Protein AF-A0A5C6CSD4-F1 (afdb_monomer)

Sequence (232 aa):
MSKIKLSRFPGGVCLVFIGLLLLSFMGNAQAGTLIGVAQDPPPPMGPFFGDDENGDMIMVGTPTNPIPVTPDPTSTAPWMKEFVINRDGQGWSESGPGSMVSVMEFITLGPPTSSHPLPIVDWHEDIDPTVGDGGKFKWVGGVIETPSGPHPGKTSTDGFSIWFDFPPLPPGTPIKITKDLMWTGSTITPGPNGENNYLIKINEQPSVPEPSSLLLCGLALLGAAAYRRHQS

Mean predicted aligned error: 14.13 Å

pLDDT: mean 71.07, std 19.22, range [26.33, 97.56]

Foldseek 3Di:
DDDDDDDDDPPPVVVVVVVVVVVVVVPPPDPDDDPDPAPVVHQPADAFAQPPVLQQEGEAADPVGAAEDEADQVDPAFRKYKYWRFCPRRPVQPDFFFDKGKYKHKYFYAAADPVGQFFFFKKKKFKDCPPWNSVFKFWPWKWKQWPVGIFIWDADPSRRMIMTGHPGDHGGTIMMIMTMMTGRDGDDNADPVRPRITMIMMGMHRHGPDVVVVVVVVVVVVVVVVVVVVVD

InterPro domains:
  IPR013424 PEP-CTERM protein-sorting domain [PF07589] (207-229)
  IPR013424 PEP-CTERM protein-sorting domain [TIGR02595] (208-231)

Solvent-accessible surface area (backbone atoms only — not comparable to full-atom values): 13317 Å² total; per-residue (Å²): 142,82,86,84,77,81,78,86,73,77,73,73,62,60,58,56,52,52,54,56,56,56,62,66,71,67,80,70,81,73,87,71,82,86,77,83,77,75,60,83,73,62,70,77,80,48,74,41,54,44,65,64,92,70,14,51,30,30,54,44,56,35,96,91,54,44,43,75,46,64,75,53,75,83,52,90,69,57,50,60,41,39,39,41,48,48,40,88,72,24,74,47,88,82,47,41,62,71,36,71,38,39,38,39,34,20,36,23,35,31,72,63,48,98,90,42,84,70,45,43,32,37,43,35,40,32,48,37,51,85,42,80,46,16,66,33,48,24,44,78,47,34,37,39,39,42,95,92,44,76,30,68,41,48,61,43,95,86,12,41,31,39,34,34,69,52,77,70,41,60,63,63,43,62,34,39,37,40,33,34,41,29,36,65,42,79,62,67,81,82,57,100,80,63,86,49,65,41,39,32,36,36,37,33,48,51,37,50,79,58,71,64,61,57,50,51,53,50,50,52,52,51,50,53,52,52,53,53,62,74,75,106

Structure (mmCIF, N/CA/C/O backbone):
data_AF-A0A5C6CSD4-F1
#
_entry.id   AF-A0A5C6CSD4-F1
#
loop_
_atom_site.group_PDB
_atom_site.id
_atom_site.type_symbol
_atom_site.label_atom_id
_atom_site.label_alt_id
_atom_site.label_comp_id
_atom_site.label_asym_id
_atom_site.label_entity_id
_atom_site.label_seq_id
_atom_site.pdbx_PDB_ins_code
_atom_site.Cartn_x
_atom_site.Cartn_y
_atom_site.Cartn_z
_atom_site.occupancy
_atom_site.B_iso_or_equiv
_atom_site.auth_seq_id
_atom_site.auth_comp_id
_atom_site.auth_asym_id
_atom_site.auth_atom_id
_atom_site.pdbx_PDB_model_num
ATOM 1 N N . MET A 1 1 ? 5.446 -17.569 77.568 1.00 42.59 1 MET A N 1
ATOM 2 C CA . MET A 1 1 ? 5.522 -16.449 76.602 1.00 42.59 1 MET A CA 1
ATOM 3 C C . MET A 1 1 ? 6.366 -16.885 75.410 1.00 42.59 1 MET A C 1
ATOM 5 O O . MET A 1 1 ? 7.584 -16.849 75.495 1.00 42.59 1 MET A O 1
ATOM 9 N N . SER A 1 2 ? 5.732 -17.367 74.338 1.00 46.53 2 SER A N 1
ATOM 10 C CA . SER A 1 2 ? 6.408 -17.788 73.103 1.00 46.53 2 SER A CA 1
ATOM 11 C C . SER A 1 2 ? 6.028 -16.816 71.988 1.00 46.53 2 SER A C 1
ATOM 13 O O . SER A 1 2 ? 4.844 -16.626 71.716 1.00 46.53 2 SER A O 1
ATOM 15 N N . LYS A 1 3 ? 7.022 -16.139 71.403 1.00 55.28 3 LYS A N 1
ATOM 16 C CA . LYS A 1 3 ? 6.834 -15.215 70.278 1.00 55.28 3 LYS A CA 1
ATOM 17 C C . LYS A 1 3 ? 6.826 -16.027 68.984 1.00 55.28 3 LYS A C 1
ATOM 19 O O . LYS A 1 3 ? 7.874 -16.494 68.544 1.00 55.28 3 LYS A O 1
ATOM 24 N N . ILE A 1 4 ? 5.652 -16.170 68.375 1.00 51.88 4 ILE A N 1
ATOM 25 C CA . ILE A 1 4 ? 5.496 -16.744 67.036 1.00 51.88 4 ILE A CA 1
ATOM 26 C C . ILE A 1 4 ? 6.005 -15.707 66.025 1.00 51.88 4 ILE A C 1
ATOM 28 O O . ILE A 1 4 ? 5.439 -14.624 65.889 1.00 51.88 4 ILE A O 1
ATOM 32 N N . LYS A 1 5 ? 7.112 -16.021 65.344 1.00 52.69 5 LYS A N 1
ATOM 33 C CA . LYS A 1 5 ? 7.607 -15.258 64.194 1.00 52.69 5 LYS A CA 1
ATOM 34 C C . LYS A 1 5 ? 6.756 -15.622 62.976 1.00 52.69 5 LYS A C 1
ATOM 36 O O . LYS A 1 5 ? 6.866 -16.738 62.477 1.00 52.69 5 LYS A O 1
ATOM 41 N N . LEU A 1 6 ? 5.935 -14.687 62.495 1.00 44.19 6 LEU A N 1
ATOM 42 C CA . LEU A 1 6 ? 5.322 -14.781 61.168 1.00 44.19 6 LEU A CA 1
ATOM 43 C C . LEU A 1 6 ? 6.429 -14.683 60.109 1.00 44.19 6 LEU A C 1
ATOM 45 O O . LEU A 1 6 ? 7.103 -13.656 59.998 1.00 44.19 6 LEU A O 1
ATOM 49 N N . SER A 1 7 ? 6.630 -15.756 59.348 1.00 47.28 7 SER A N 1
ATOM 50 C CA . SER A 1 7 ? 7.477 -15.750 58.161 1.00 47.28 7 SER A CA 1
ATOM 51 C C . SER A 1 7 ? 6.784 -14.962 57.046 1.00 47.28 7 SER A C 1
ATOM 53 O O . SER A 1 7 ? 5.620 -15.188 56.720 1.00 47.28 7 SER A O 1
ATOM 55 N N . ARG A 1 8 ? 7.505 -14.005 56.455 1.00 50.84 8 ARG A N 1
ATOM 56 C CA . ARG A 1 8 ? 7.084 -13.318 55.231 1.00 50.84 8 ARG A CA 1
ATOM 57 C C . ARG A 1 8 ? 7.199 -14.310 54.072 1.00 50.84 8 ARG A C 1
ATOM 59 O O . ARG A 1 8 ? 8.310 -14.645 53.671 1.00 50.84 8 ARG A O 1
ATOM 66 N N . PHE A 1 9 ? 6.072 -14.793 53.559 1.00 50.12 9 PHE A N 1
ATOM 67 C CA . PHE A 1 9 ? 6.041 -15.544 52.303 1.00 50.12 9 PHE A CA 1
ATOM 68 C C . PHE A 1 9 ? 6.265 -14.585 51.116 1.00 50.12 9 PHE A C 1
ATOM 70 O O . PHE A 1 9 ? 5.618 -13.537 51.061 1.00 50.12 9 PHE A O 1
ATOM 77 N N . PRO A 1 10 ? 7.146 -14.908 50.150 1.00 49.53 10 PRO A N 1
ATOM 78 C CA . PRO A 1 10 ? 7.365 -14.095 48.960 1.00 49.53 10 PRO A CA 1
ATOM 79 C C . PRO A 1 10 ? 6.260 -14.386 47.931 1.00 49.53 10 PRO A C 1
ATOM 81 O O . PRO A 1 10 ? 6.455 -15.128 46.973 1.00 49.53 10 PRO A O 1
ATOM 84 N N . GLY A 1 11 ? 5.074 -13.806 48.128 1.00 47.72 11 GLY A N 1
ATOM 85 C CA . GLY A 1 11 ? 3.920 -13.975 47.228 1.00 47.72 11 GLY A CA 1
ATOM 86 C C . GLY A 1 11 ? 4.102 -13.390 45.817 1.00 47.72 11 GLY A C 1
ATOM 87 O O . GLY A 1 11 ? 3.295 -13.666 44.936 1.00 47.72 11 GLY A O 1
ATOM 88 N N . GLY A 1 12 ? 5.167 -12.618 45.571 1.00 47.72 12 GLY A N 1
ATOM 89 C CA . GLY A 1 12 ? 5.413 -11.963 44.279 1.00 47.72 12 GLY A CA 1
ATOM 90 C C . GLY A 1 12 ? 5.896 -12.892 43.159 1.00 47.72 12 GLY A C 1
ATOM 91 O O . GLY A 1 12 ? 5.678 -12.595 41.989 1.00 47.72 12 GLY A O 1
ATOM 92 N N . VAL A 1 13 ? 6.510 -14.035 43.484 1.00 50.09 13 VAL A N 1
ATOM 93 C CA . VAL A 1 13 ? 7.108 -14.922 42.463 1.00 50.09 13 VAL A CA 1
ATOM 94 C C . VAL A 1 13 ? 6.052 -15.802 41.777 1.00 50.09 13 VAL A C 1
ATOM 96 O O . VAL A 1 13 ? 6.209 -16.171 40.616 1.00 50.09 13 VAL A O 1
ATOM 99 N N . CYS A 1 14 ? 4.930 -16.086 42.446 1.00 49.06 14 CYS A N 1
ATOM 100 C CA . CYS A 1 14 ? 3.880 -16.955 41.901 1.00 49.06 14 CYS A CA 1
ATOM 101 C C . CYS A 1 14 ? 3.102 -16.316 40.735 1.00 49.06 14 CYS A C 1
ATOM 103 O O . CYS A 1 14 ? 2.720 -17.016 39.802 1.00 49.06 14 CYS A O 1
ATOM 105 N N . LEU A 1 15 ? 2.911 -14.991 40.735 1.00 51.66 15 LEU A N 1
ATOM 106 C CA . LEU A 1 15 ? 2.164 -14.300 39.674 1.00 51.66 15 LEU A CA 1
ATOM 107 C C . LEU A 1 15 ? 2.939 -14.217 38.350 1.00 51.66 15 LEU A C 1
ATOM 109 O O . LEU A 1 15 ? 2.337 -14.337 37.287 1.00 51.66 15 LEU A O 1
ATOM 113 N N . VAL A 1 16 ? 4.269 -14.092 38.404 1.00 53.31 16 VAL A N 1
ATOM 114 C CA . VAL A 1 16 ? 5.123 -14.081 37.202 1.00 53.31 16 VAL A CA 1
ATOM 115 C C . VAL A 1 16 ? 5.123 -15.453 36.519 1.00 53.31 16 VAL A C 1
ATOM 117 O O . VAL A 1 16 ? 5.034 -15.531 35.296 1.00 53.31 1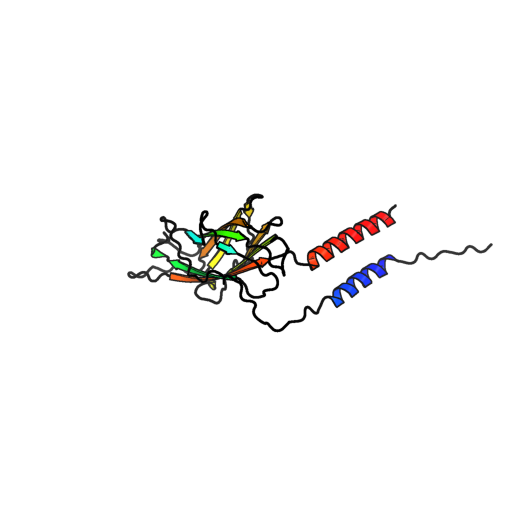6 VAL A O 1
ATOM 120 N N . PHE A 1 17 ? 5.137 -16.540 37.299 1.00 51.81 17 PHE A N 1
ATOM 121 C CA . PHE A 1 17 ? 5.065 -17.900 36.757 1.00 51.81 17 PHE A CA 1
ATOM 122 C C . PHE A 1 17 ? 3.691 -18.246 36.171 1.00 51.81 17 PHE A C 1
ATOM 124 O O . PHE A 1 17 ? 3.640 -18.907 35.140 1.00 51.81 17 PHE A O 1
ATOM 131 N N . ILE A 1 18 ? 2.586 -17.770 36.759 1.00 55.69 18 ILE A N 1
ATOM 132 C CA . ILE A 1 18 ? 1.243 -17.956 36.176 1.00 55.69 18 ILE A CA 1
ATOM 133 C C . ILE A 1 18 ? 1.102 -17.164 34.866 1.00 55.69 18 ILE A C 1
ATOM 135 O O . ILE A 1 18 ? 0.535 -17.681 33.907 1.00 55.69 18 ILE A O 1
ATOM 139 N N . GLY A 1 19 ? 1.677 -15.958 34.783 1.00 51.84 19 GLY A N 1
ATOM 140 C CA . GLY A 1 19 ? 1.732 -15.185 33.537 1.00 51.84 19 GLY A CA 1
ATOM 141 C C . GLY A 1 19 ? 2.510 -15.901 32.425 1.00 51.84 19 GLY A C 1
ATOM 142 O O . GLY A 1 19 ? 2.016 -16.011 31.306 1.00 51.84 19 GLY A O 1
ATOM 143 N N . LEU A 1 20 ? 3.682 -16.462 32.744 1.00 51.78 20 LEU A N 1
ATOM 144 C CA . LEU A 1 20 ? 4.501 -17.243 31.804 1.00 51.78 20 LEU A CA 1
ATOM 145 C C . LEU A 1 20 ? 3.857 -18.579 31.394 1.00 51.78 20 LEU A C 1
ATOM 147 O O . LEU A 1 20 ? 4.022 -18.999 30.252 1.00 51.78 20 LEU A O 1
ATOM 151 N N . LEU A 1 21 ? 3.101 -19.228 32.287 1.00 45.91 21 LEU A N 1
ATOM 152 C CA . LEU A 1 21 ? 2.388 -20.476 31.989 1.00 45.91 21 LEU A CA 1
ATOM 153 C C . LEU A 1 21 ? 1.120 -20.245 31.145 1.00 45.91 21 LEU A C 1
ATOM 155 O O . LEU A 1 21 ? 0.729 -21.115 30.378 1.00 45.91 21 LEU A O 1
ATOM 159 N N . LEU A 1 22 ? 0.472 -19.080 31.250 1.00 47.88 22 LEU A N 1
ATOM 160 C CA . LEU A 1 22 ? -0.645 -18.713 30.368 1.00 47.88 22 LEU A CA 1
ATOM 161 C C . LEU A 1 22 ? -0.161 -18.311 28.964 1.00 47.88 22 LEU A C 1
ATOM 163 O O . LEU A 1 22 ? -0.848 -18.587 27.983 1.00 47.88 22 LEU A O 1
ATOM 167 N N . LEU A 1 23 ? 1.051 -17.754 28.852 1.00 47.62 23 LEU A N 1
ATOM 168 C CA . LEU A 1 23 ? 1.724 -17.481 27.575 1.00 47.62 23 LEU A CA 1
ATOM 169 C C . LEU A 1 23 ? 2.027 -18.757 26.767 1.00 47.62 23 LEU A C 1
ATOM 171 O O . LEU A 1 23 ? 2.017 -18.707 25.540 1.00 47.62 23 LEU A O 1
ATOM 175 N N . SER A 1 24 ? 2.242 -19.909 27.414 1.00 44.34 24 SER A N 1
ATOM 176 C CA . SER A 1 24 ? 2.530 -21.172 26.716 1.00 44.34 24 SER A CA 1
ATOM 177 C C . SER A 1 24 ? 1.291 -21.940 26.233 1.00 44.34 24 SER A C 1
ATOM 179 O O . SER A 1 24 ? 1.444 -22.869 25.443 1.00 44.34 24 SER A O 1
ATOM 181 N N . PHE A 1 25 ? 0.073 -21.552 26.634 1.00 41.69 25 PHE A N 1
ATOM 182 C CA . PHE A 1 25 ? -1.175 -22.199 26.191 1.00 41.69 25 PHE A CA 1
ATOM 183 C C . PHE A 1 25 ? -1.907 -21.482 25.042 1.00 41.69 25 PHE A C 1
ATOM 185 O O . PHE A 1 25 ? -2.899 -22.013 24.550 1.00 41.69 25 PHE A O 1
ATOM 192 N N . MET A 1 26 ? -1.423 -20.330 24.559 1.00 42.22 26 MET A N 1
ATOM 193 C CA . MET A 1 26 ? -2.000 -19.665 23.372 1.00 42.22 26 MET A CA 1
ATOM 194 C C . MET A 1 26 ? -1.332 -20.070 22.046 1.00 42.22 26 MET A C 1
ATOM 196 O O . MET A 1 26 ? -1.772 -19.659 20.976 1.00 42.22 26 MET A O 1
ATOM 200 N N . GLY A 1 27 ? -0.301 -20.917 22.086 1.00 38.38 27 GLY A N 1
ATOM 201 C CA . GLY A 1 27 ? 0.348 -21.457 20.894 1.00 38.38 27 GLY A CA 1
ATOM 202 C C . GLY A 1 27 ? -0.381 -22.679 20.345 1.00 38.38 27 GLY A C 1
ATOM 203 O O . GLY A 1 27 ? 0.137 -23.775 20.483 1.00 38.38 27 GLY A O 1
ATOM 204 N N . ASN A 1 28 ? -1.580 -22.496 19.787 1.00 38.62 28 ASN A N 1
ATOM 205 C CA . ASN A 1 28 ? -2.185 -23.368 18.769 1.00 38.62 28 ASN A CA 1
ATOM 206 C C . ASN A 1 28 ? -3.395 -22.640 18.159 1.00 38.62 28 ASN A C 1
ATOM 208 O O . ASN A 1 28 ? -4.545 -23.030 18.361 1.00 38.62 28 ASN A O 1
ATOM 212 N N . ALA A 1 29 ? -3.140 -21.569 17.403 1.00 37.50 29 ALA A N 1
ATOM 213 C CA . ALA A 1 29 ? -4.075 -21.177 16.357 1.00 37.50 29 ALA A CA 1
ATOM 214 C C . ALA A 1 29 ? -4.033 -22.294 15.308 1.00 37.50 29 ALA A C 1
ATOM 216 O O . ALA A 1 29 ? -3.044 -22.493 14.604 1.00 37.50 29 ALA A O 1
ATOM 217 N N . GLN A 1 30 ? -5.071 -23.118 15.330 1.00 31.83 30 GLN A N 1
ATOM 218 C CA . GLN A 1 30 ? -5.243 -24.258 14.454 1.00 31.83 30 GLN A CA 1
ATOM 219 C C . GLN A 1 30 ? -5.226 -23.758 13.003 1.00 31.83 30 GLN A C 1
ATOM 221 O O . GLN A 1 30 ? -6.059 -22.936 12.628 1.00 31.83 30 GLN A O 1
ATOM 226 N N . ALA A 1 31 ? -4.284 -24.252 12.195 1.00 34.41 31 ALA A N 1
ATOM 227 C CA . ALA A 1 31 ? -4.314 -24.104 10.745 1.00 34.41 31 ALA A CA 1
ATOM 228 C C . ALA A 1 31 ? -5.550 -24.850 10.215 1.00 34.41 31 ALA A C 1
ATOM 230 O O . ALA A 1 31 ? -5.509 -26.046 9.922 1.00 34.41 31 ALA A O 1
ATOM 231 N N . GLY A 1 32 ? -6.687 -24.156 10.201 1.00 28.50 32 GLY A N 1
ATOM 232 C CA . GLY A 1 32 ? -7.922 -24.614 9.592 1.00 28.50 32 GLY A CA 1
ATOM 233 C C . GLY A 1 32 ? -7.764 -24.618 8.079 1.00 28.50 32 GLY A C 1
ATOM 234 O O . GLY A 1 32 ? -7.357 -23.630 7.476 1.00 28.50 32 GLY A O 1
ATOM 235 N N . THR A 1 33 ? -8.052 -25.758 7.467 1.00 28.77 33 THR A N 1
ATOM 236 C CA . THR A 1 33 ? -8.071 -25.938 6.018 1.00 28.77 33 THR A CA 1
ATOM 237 C C . THR A 1 33 ? -9.085 -24.981 5.379 1.00 28.77 33 THR A C 1
ATOM 239 O O . THR A 1 33 ? -10.261 -24.990 5.737 1.00 28.77 33 THR A O 1
ATOM 242 N N . LEU A 1 34 ? -8.600 -24.167 4.436 1.00 26.33 34 LEU A N 1
ATOM 243 C CA . LEU A 1 34 ? -9.339 -23.189 3.635 1.00 26.33 34 LEU A CA 1
ATOM 244 C C . LEU A 1 34 ? -10.558 -23.803 2.924 1.00 26.33 34 LEU A C 1
ATOM 246 O O . LEU A 1 34 ? -10.412 -24.622 2.018 1.00 26.33 34 LEU A O 1
ATOM 250 N N . ILE A 1 35 ? -11.751 -23.316 3.266 1.00 27.27 35 ILE A N 1
ATOM 251 C CA . ILE A 1 35 ? -12.846 -23.151 2.306 1.00 27.27 35 ILE A CA 1
ATOM 252 C C . ILE A 1 35 ? -12.892 -21.650 2.033 1.00 27.27 35 ILE A C 1
ATOM 254 O O . ILE A 1 35 ? -13.252 -20.878 2.917 1.00 27.27 35 ILE A O 1
ATOM 258 N N . GLY A 1 36 ? -12.435 -21.240 0.848 1.00 26.64 36 GLY A N 1
ATOM 259 C CA . GLY A 1 36 ? -12.370 -19.835 0.459 1.00 26.64 36 GLY A CA 1
ATOM 260 C C . GLY A 1 36 ? -13.759 -19.210 0.464 1.00 26.64 36 GLY A C 1
ATOM 261 O O . GLY A 1 36 ? -14.594 -19.542 -0.377 1.00 26.64 36 GLY A O 1
ATOM 262 N N . VAL A 1 37 ? -14.005 -18.306 1.409 1.00 31.30 37 VAL A N 1
ATOM 263 C CA . VAL A 1 37 ? -15.104 -17.354 1.287 1.00 31.30 37 VAL A CA 1
ATOM 264 C C . VAL A 1 37 ? -14.594 -16.291 0.325 1.00 31.30 37 VAL A C 1
ATOM 266 O O . VAL A 1 37 ? -13.660 -15.559 0.635 1.00 31.30 37 VAL A O 1
ATOM 269 N N . ALA A 1 38 ? -15.132 -16.282 -0.891 1.00 37.16 38 ALA A N 1
ATOM 270 C CA . ALA A 1 38 ? -14.856 -15.219 -1.841 1.00 37.16 38 ALA A CA 1
ATOM 271 C C . ALA A 1 38 ? -15.256 -13.880 -1.201 1.00 37.16 38 ALA A C 1
ATOM 273 O O . ALA A 1 38 ? -16.383 -13.752 -0.720 1.00 37.16 38 ALA A O 1
ATOM 274 N N . GLN A 1 39 ? -14.344 -12.902 -1.182 1.00 45.25 39 GLN A N 1
ATOM 275 C CA . GLN A 1 39 ? -14.729 -11.512 -0.949 1.00 45.25 39 GLN A CA 1
ATOM 276 C C . GLN A 1 39 ? -15.764 -11.152 -2.022 1.00 45.25 39 GLN A C 1
ATOM 278 O O . GLN A 1 39 ? -15.517 -11.375 -3.207 1.00 45.25 39 GLN A O 1
ATOM 283 N N . ASP A 1 40 ? -16.942 -10.695 -1.601 1.00 43.34 40 ASP A N 1
ATOM 284 C CA . ASP A 1 40 ? -18.002 -10.210 -2.484 1.00 43.34 40 ASP A CA 1
ATOM 285 C C . ASP A 1 40 ? -18.244 -8.718 -2.182 1.00 43.34 40 ASP A C 1
ATOM 287 O O . ASP A 1 40 ? -18.631 -8.384 -1.054 1.00 43.34 40 ASP A O 1
ATOM 291 N N . PRO A 1 41 ? -17.989 -7.817 -3.149 1.00 48.97 41 PRO A N 1
ATOM 292 C CA . PRO A 1 41 ? -17.441 -8.112 -4.473 1.00 48.97 41 PRO A CA 1
ATOM 293 C C . PRO A 1 41 ? -15.982 -8.581 -4.397 1.00 48.97 41 PRO A C 1
ATOM 295 O O . PRO A 1 41 ? -15.262 -8.196 -3.467 1.00 48.97 41 PRO A O 1
ATOM 298 N N . PRO A 1 42 ? -15.525 -9.390 -5.374 1.00 53.16 42 PRO A N 1
ATOM 299 C CA . PRO A 1 42 ? -14.110 -9.660 -5.501 1.00 53.16 42 PRO A CA 1
ATOM 300 C C . PRO A 1 42 ? -13.405 -8.314 -5.629 1.00 53.16 42 PRO A C 1
ATOM 302 O O . PRO A 1 42 ? -13.933 -7.408 -6.290 1.00 53.16 42 PRO A O 1
ATOM 305 N N . PRO A 1 43 ? -12.240 -8.164 -4.993 1.00 53.16 43 PRO A N 1
ATOM 306 C CA . PRO A 1 43 ? -11.474 -6.949 -5.133 1.00 53.16 43 PRO A CA 1
ATOM 307 C C . PRO A 1 43 ? -11.330 -6.561 -6.608 1.00 53.16 43 PRO A C 1
ATOM 309 O O . PRO A 1 43 ? -11.189 -7.463 -7.443 1.00 53.16 43 PRO A O 1
ATOM 312 N N . PRO A 1 44 ? -11.371 -5.264 -6.963 1.00 53.03 44 PRO A N 1
ATOM 313 C CA . PRO A 1 44 ? -11.199 -4.859 -8.346 1.00 53.03 44 PRO A CA 1
ATOM 314 C C . PRO A 1 44 ? -9.816 -5.305 -8.827 1.00 53.03 44 PRO A C 1
ATOM 316 O O . PRO A 1 44 ? -8.795 -4.693 -8.529 1.00 53.03 44 PRO A O 1
ATOM 319 N N . MET A 1 45 ? -9.799 -6.417 -9.560 1.00 47.88 45 MET A N 1
ATOM 320 C CA . MET A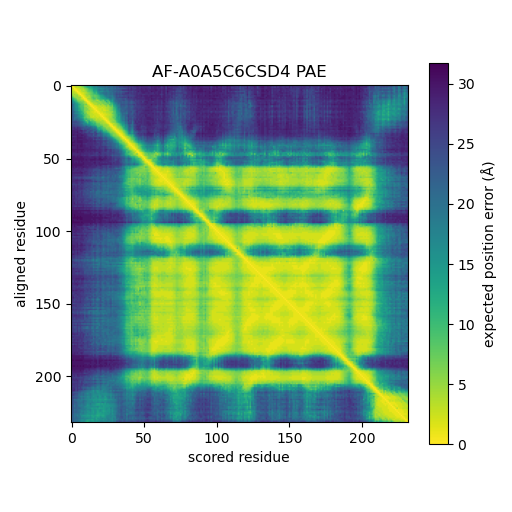 1 45 ? -8.641 -6.915 -10.284 1.00 47.88 45 MET A CA 1
ATOM 321 C C . MET A 1 45 ? -8.603 -6.163 -11.605 1.00 47.88 45 MET A C 1
ATOM 323 O O . MET A 1 45 ? -9.170 -6.596 -12.607 1.00 47.88 45 MET A O 1
ATOM 327 N N . GLY A 1 46 ? -7.999 -4.986 -11.579 1.00 45.50 46 GLY A N 1
ATOM 328 C CA . GLY A 1 46 ? -7.705 -4.224 -12.778 1.00 45.50 46 GLY A CA 1
ATOM 329 C C . GLY A 1 46 ? -6.241 -3.811 -12.766 1.00 45.50 46 GLY A C 1
ATOM 330 O O . GLY A 1 46 ? -5.720 -3.517 -11.690 1.00 45.50 46 GLY A O 1
ATOM 331 N N . PRO A 1 47 ? -5.575 -3.760 -13.929 1.00 50.91 47 PRO A N 1
ATOM 332 C CA . PRO A 1 47 ? -4.403 -2.915 -14.055 1.00 50.91 47 PRO A CA 1
ATOM 333 C C . PRO A 1 47 ? -4.854 -1.466 -13.839 1.00 50.91 47 PRO A C 1
ATOM 335 O O . PRO A 1 47 ? -5.671 -0.946 -14.604 1.00 50.91 47 PRO A O 1
ATOM 338 N N . PHE A 1 48 ? -4.361 -0.820 -12.784 1.00 59.69 48 PHE A N 1
ATOM 339 C CA . PHE A 1 48 ? -4.534 0.622 -12.629 1.00 59.69 48 PHE A CA 1
ATOM 340 C C . PHE A 1 48 ? -3.416 1.319 -13.401 1.00 59.69 48 PHE A C 1
ATOM 342 O O . PHE A 1 48 ? -2.229 1.084 -13.155 1.00 59.69 48 PHE A O 1
ATOM 349 N N . PHE A 1 49 ? -3.819 2.139 -14.365 1.00 55.25 49 PHE A N 1
ATOM 350 C CA . PHE A 1 49 ? -2.931 2.987 -15.149 1.00 55.25 49 PHE A CA 1
ATOM 351 C C . PHE A 1 49 ? -2.941 4.385 -14.532 1.00 55.25 49 PHE A C 1
ATOM 353 O O . PHE A 1 49 ? -3.992 4.855 -14.095 1.00 55.25 49 PHE A O 1
ATOM 360 N N . GLY A 1 50 ? -1.784 5.040 -14.475 1.00 52.81 50 GLY A N 1
ATOM 361 C CA . GLY A 1 50 ? -1.739 6.448 -14.085 1.00 52.81 50 GLY A CA 1
ATOM 362 C C . GLY A 1 50 ? -2.059 7.344 -15.266 1.00 52.81 50 GLY A C 1
ATOM 363 O O . GLY A 1 50 ? -1.477 7.162 -16.334 1.00 52.81 50 GLY A O 1
ATOM 364 N N . ASP A 1 51 ? -3.013 8.242 -15.060 1.00 57.31 51 ASP A N 1
ATOM 365 C CA . ASP A 1 51 ? -3.484 9.224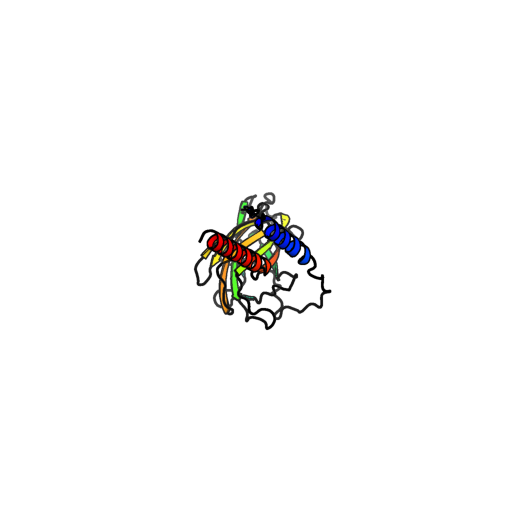 -16.033 1.00 57.31 51 ASP A CA 1
ATOM 366 C C . ASP A 1 51 ? -4.315 10.284 -15.296 1.00 57.31 51 ASP A C 1
ATOM 368 O O . ASP A 1 51 ? -5.545 10.315 -15.363 1.00 57.31 51 ASP A O 1
ATOM 372 N N . ASP A 1 52 ? -3.647 11.124 -14.511 1.00 46.94 52 ASP A N 1
ATOM 373 C CA . ASP A 1 52 ? -4.236 12.351 -13.980 1.00 46.94 52 ASP A CA 1
ATOM 374 C C . ASP A 1 52 ? -4.052 13.533 -14.946 1.00 46.94 52 ASP A C 1
ATOM 376 O O . ASP A 1 52 ? -3.748 14.630 -14.503 1.00 46.94 52 ASP A O 1
ATOM 380 N N . GLU A 1 53 ? -4.194 13.343 -16.265 1.00 51.44 53 GLU A N 1
ATOM 381 C CA . GLU A 1 53 ? -4.003 14.363 -17.324 1.00 51.44 53 GLU A CA 1
ATOM 382 C C . GLU A 1 53 ? -2.585 14.995 -17.407 1.00 51.44 53 GLU A C 1
ATOM 384 O O . GLU A 1 53 ? -2.171 15.427 -18.484 1.00 51.44 53 GLU A O 1
ATOM 389 N N . ASN A 1 54 ? -1.818 15.009 -16.312 1.00 51.56 54 ASN A N 1
ATOM 390 C CA . ASN A 1 54 ? -0.412 15.403 -16.188 1.00 51.56 54 ASN A CA 1
ATOM 391 C C . ASN A 1 54 ? 0.528 14.190 -16.220 1.00 51.56 54 ASN A C 1
ATOM 393 O O . ASN A 1 54 ? 1.707 14.329 -16.553 1.00 51.56 54 ASN A O 1
ATOM 397 N N . GLY A 1 55 ? -0.009 13.005 -15.923 1.00 55.56 55 GLY A N 1
ATOM 398 C CA . GLY A 1 55 ? 0.654 11.721 -16.074 1.00 55.56 55 GLY A CA 1
ATOM 399 C C . GLY A 1 55 ? 1.444 11.280 -14.843 1.00 55.56 55 GLY A C 1
ATOM 400 O O . GLY A 1 55 ? 1.930 10.164 -14.828 1.00 55.56 55 GLY A O 1
ATOM 401 N N . ASP A 1 56 ? 1.584 12.064 -13.784 1.00 64.56 56 ASP A N 1
ATOM 402 C CA . ASP A 1 56 ? 2.467 11.732 -12.660 1.00 64.56 56 ASP A CA 1
ATOM 403 C C . ASP A 1 56 ? 1.792 10.938 -11.526 1.00 64.56 56 ASP A C 1
ATOM 405 O O . ASP A 1 56 ? 2.465 10.544 -10.561 1.00 64.56 56 ASP A O 1
ATOM 409 N N . MET A 1 57 ? 0.493 10.635 -11.654 1.00 74.69 57 MET A N 1
ATOM 410 C CA . MET A 1 57 ? -0.276 9.950 -10.614 1.00 74.69 57 MET A CA 1
ATOM 411 C C . MET A 1 57 ? -1.082 8.736 -11.096 1.00 74.69 57 MET A C 1
ATOM 413 O O . MET A 1 57 ? -1.804 8.774 -12.093 1.00 74.69 57 MET A O 1
ATOM 417 N N . ILE A 1 58 ? -1.018 7.649 -10.321 1.00 80.44 58 ILE A N 1
ATOM 418 C CA . ILE A 1 58 ? -1.911 6.491 -10.431 1.00 80.44 58 ILE A CA 1
ATOM 419 C C . ILE A 1 58 ? -3.148 6.730 -9.577 1.00 80.44 58 ILE A C 1
ATOM 421 O O . ILE A 1 58 ? -3.047 6.850 -8.358 1.00 80.44 58 ILE A O 1
ATOM 425 N N . MET A 1 59 ? -4.315 6.748 -10.218 1.00 79.94 59 MET A N 1
ATOM 426 C CA . MET A 1 59 ? -5.602 6.947 -9.555 1.00 79.94 59 MET A CA 1
ATOM 427 C C . MET A 1 59 ? -6.336 5.614 -9.393 1.00 79.94 59 MET A C 1
ATOM 429 O O . MET A 1 59 ? -6.613 4.909 -10.364 1.00 79.94 59 MET A O 1
ATOM 433 N N . VAL A 1 60 ? -6.685 5.279 -8.153 1.00 82.12 60 VAL A N 1
ATOM 434 C CA . VAL A 1 60 ? -7.400 4.055 -7.774 1.00 82.12 60 VAL A CA 1
ATOM 435 C C . VAL A 1 60 ? -8.744 4.463 -7.164 1.00 82.12 60 VAL 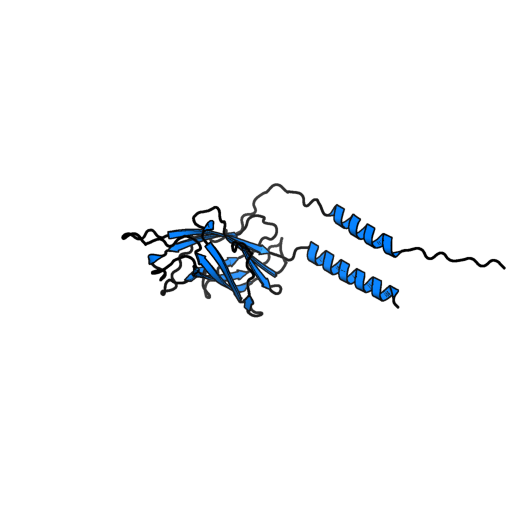A C 1
ATOM 437 O O . VAL A 1 60 ? -8.836 4.861 -6.003 1.00 82.12 60 VAL A O 1
ATOM 440 N N . GLY A 1 61 ? -9.802 4.423 -7.979 1.00 82.44 61 GLY A N 1
ATOM 441 C CA . GLY A 1 61 ? -11.100 5.019 -7.635 1.00 82.44 61 GLY A CA 1
ATOM 442 C C . GLY A 1 61 ? -11.107 6.548 -7.779 1.00 82.44 61 GLY A C 1
ATOM 443 O O . GLY A 1 61 ? -10.148 7.149 -8.257 1.00 82.44 61 GLY A O 1
ATOM 444 N N . THR A 1 62 ? -12.207 7.197 -7.390 1.00 84.12 62 THR A N 1
ATOM 445 C CA . THR A 1 62 ? -12.334 8.668 -7.416 1.00 84.12 62 THR A CA 1
ATOM 446 C C . THR A 1 62 ? -13.075 9.186 -6.178 1.00 84.12 62 THR A C 1
ATOM 448 O O . THR A 1 62 ? -13.777 8.411 -5.526 1.00 84.12 62 THR A O 1
ATOM 451 N N . PRO A 1 63 ? -13.014 10.497 -5.857 1.00 83.81 63 PRO A N 1
ATOM 452 C CA . PRO A 1 63 ? -13.801 11.059 -4.756 1.00 83.81 63 PRO A CA 1
ATOM 453 C C . PRO A 1 63 ? -15.313 10.818 -4.887 1.00 83.81 63 PRO A C 1
ATOM 455 O O . PRO A 1 63 ? -16.017 10.733 -3.885 1.00 83.81 63 PRO A O 1
ATOM 458 N N . THR A 1 64 ? -15.824 10.743 -6.121 1.00 85.94 64 THR A N 1
ATOM 459 C CA . THR A 1 64 ? -17.252 10.547 -6.418 1.00 85.94 64 THR A CA 1
ATOM 460 C C . THR A 1 64 ? -17.637 9.080 -6.596 1.00 85.94 64 THR A C 1
ATOM 462 O O . THR A 1 64 ? -18.816 8.752 -6.487 1.00 85.94 64 THR A O 1
ATOM 465 N N . ASN A 1 65 ? -16.664 8.206 -6.854 1.00 82.81 65 ASN A N 1
ATOM 466 C CA . ASN A 1 65 ? -16.835 6.764 -6.977 1.00 82.81 65 ASN A CA 1
ATOM 467 C C . ASN A 1 65 ? -15.664 6.035 -6.285 1.00 82.81 65 ASN A C 1
ATOM 469 O O . ASN A 1 65 ? -14.773 5.507 -6.963 1.00 82.81 65 ASN A O 1
ATOM 473 N N . PRO A 1 66 ? -15.618 6.060 -4.942 1.00 83.62 66 PRO A N 1
ATOM 474 C CA . PRO A 1 66 ? -14.582 5.375 -4.182 1.00 83.62 66 PRO A CA 1
ATOM 475 C C . PRO A 1 66 ? -14.757 3.857 -4.274 1.00 83.62 66 PRO A C 1
ATOM 477 O O . PRO A 1 66 ? -15.871 3.348 -4.407 1.00 83.62 66 PRO A O 1
ATOM 480 N N . ILE A 1 67 ? -13.656 3.121 -4.162 1.00 82.06 67 ILE A N 1
ATOM 481 C CA . ILE A 1 67 ? -13.672 1.659 -4.184 1.00 82.06 67 ILE A CA 1
ATOM 482 C C . ILE A 1 67 ? -14.206 1.144 -2.841 1.00 82.06 67 ILE A C 1
ATOM 484 O O . ILE A 1 67 ? -13.655 1.493 -1.794 1.00 82.06 67 ILE A O 1
ATOM 488 N N . PRO A 1 68 ? -15.264 0.317 -2.830 1.00 80.94 68 PRO A N 1
ATOM 489 C CA . PRO A 1 68 ? -15.727 -0.311 -1.605 1.00 80.94 68 PRO A CA 1
ATOM 490 C C . PRO A 1 68 ? -14.747 -1.411 -1.179 1.00 80.94 68 PRO A C 1
ATOM 492 O O . PRO A 1 68 ? -14.491 -2.339 -1.943 1.00 80.94 68 PRO A O 1
ATOM 495 N N . VAL A 1 69 ? -14.226 -1.332 0.047 1.00 78.38 69 VAL A N 1
ATOM 496 C CA . VAL A 1 69 ? -13.342 -2.357 0.624 1.00 78.38 69 VAL A CA 1
ATOM 497 C C . VAL A 1 69 ? -13.951 -2.892 1.906 1.00 78.38 69 VAL A C 1
ATOM 499 O O . VAL A 1 69 ? -14.126 -2.151 2.870 1.00 78.38 69 VAL A O 1
ATOM 502 N N . THR A 1 70 ? -14.229 -4.192 1.934 1.00 76.00 70 THR A N 1
ATOM 503 C CA . THR A 1 70 ? -14.658 -4.911 3.138 1.00 76.00 70 THR A CA 1
ATOM 504 C C . THR A 1 70 ? -13.497 -5.778 3.630 1.00 76.00 70 THR A C 1
ATOM 506 O O . THR A 1 70 ? -13.255 -6.840 3.051 1.00 76.00 70 THR A O 1
ATOM 509 N N . PRO A 1 71 ? -12.754 -5.347 4.664 1.00 66.81 71 PRO A N 1
ATOM 510 C CA . PRO A 1 71 ? -11.705 -6.163 5.261 1.00 66.81 71 PRO A CA 1
ATOM 511 C C . PRO A 1 71 ? -12.257 -7.487 5.764 1.00 66.81 71 PRO A C 1
ATOM 513 O O . PRO A 1 71 ? -13.311 -7.529 6.405 1.00 66.81 71 PRO A O 1
ATOM 516 N N . ASP A 1 72 ? -11.495 -8.548 5.543 1.00 69.31 72 ASP A N 1
ATOM 517 C CA . ASP A 1 72 ? -11.681 -9.807 6.244 1.00 69.31 72 ASP A CA 1
ATOM 518 C C . ASP A 1 72 ? -10.404 -10.098 7.043 1.00 69.31 72 ASP A C 1
ATOM 520 O O . ASP A 1 72 ? -9.439 -10.604 6.474 1.00 69.31 72 ASP A O 1
ATOM 524 N N . PRO A 1 73 ? -10.361 -9.789 8.350 1.00 57.78 73 PRO A N 1
ATOM 525 C CA . PRO A 1 73 ? -9.188 -10.053 9.181 1.00 57.78 73 PRO A CA 1
ATOM 526 C C . PRO A 1 73 ? -8.949 -11.551 9.425 1.00 57.78 73 PRO A C 1
ATOM 528 O O . PRO A 1 73 ? -7.922 -11.917 9.989 1.00 57.78 73 PRO A O 1
ATOM 531 N N . THR A 1 74 ? -9.890 -12.430 9.060 1.00 62.44 74 THR A N 1
ATOM 532 C CA . THR A 1 74 ? -9.677 -13.886 9.096 1.00 62.44 74 THR A CA 1
ATOM 533 C C . THR A 1 74 ? -9.144 -14.426 7.781 1.00 62.44 74 THR A C 1
ATOM 535 O O . THR A 1 74 ? -8.617 -15.541 7.743 1.00 62.44 74 THR A O 1
ATOM 538 N N . SER A 1 75 ? -9.243 -13.636 6.713 1.00 65.94 75 SER A N 1
ATOM 539 C CA . SER A 1 75 ? -8.624 -13.958 5.445 1.00 65.94 75 SER A CA 1
ATOM 540 C C . SER A 1 75 ? -7.117 -13.793 5.567 1.00 65.94 75 SER A C 1
ATOM 542 O O . SER A 1 75 ? -6.595 -12.713 5.821 1.00 65.94 75 SER A O 1
ATOM 544 N N . THR A 1 76 ? -6.396 -14.878 5.307 1.00 65.12 76 THR A N 1
ATOM 545 C CA . THR A 1 76 ? -4.955 -14.819 5.042 1.00 65.12 76 THR A CA 1
ATOM 546 C C . THR A 1 76 ? -4.662 -14.400 3.600 1.00 65.12 76 THR A C 1
ATOM 548 O O . THR A 1 76 ? -3.500 -14.352 3.203 1.00 65.12 76 THR A O 1
ATOM 551 N N . ALA A 1 77 ? -5.697 -14.195 2.778 1.00 67.94 77 ALA A N 1
ATOM 552 C CA . ALA A 1 77 ? -5.558 -13.749 1.403 1.00 67.94 77 ALA A CA 1
ATOM 553 C C . ALA A 1 77 ? -5.610 -12.212 1.368 1.00 67.94 77 ALA A C 1
ATOM 555 O O . ALA A 1 77 ? -6.665 -11.649 1.680 1.00 67.94 77 ALA A O 1
ATOM 556 N N . PRO A 1 78 ? -4.502 -11.538 1.009 1.00 73.00 78 PRO A N 1
ATOM 557 C CA . PRO A 1 78 ? -4.497 -10.093 0.845 1.00 73.00 78 PRO A CA 1
ATOM 558 C C . PRO A 1 78 ? -5.373 -9.674 -0.335 1.00 73.00 78 PRO A C 1
ATOM 560 O O . PRO A 1 78 ? -5.548 -10.425 -1.302 1.00 73.00 78 PRO A O 1
ATOM 563 N N . TRP A 1 79 ? -5.858 -8.435 -0.298 1.00 76.00 79 TRP A N 1
ATOM 564 C CA . TRP A 1 79 ? -6.360 -7.801 -1.507 1.00 76.00 79 TRP A CA 1
ATOM 565 C C . TRP A 1 79 ? -5.171 -7.522 -2.435 1.00 76.00 79 TRP A C 1
ATOM 567 O O . TRP A 1 79 ? -4.252 -6.799 -2.074 1.00 76.00 79 TRP A O 1
ATOM 577 N N . MET A 1 80 ? -5.158 -8.128 -3.622 1.00 80.50 80 MET A N 1
ATOM 578 C CA . MET A 1 80 ? -4.113 -7.884 -4.615 1.00 80.50 80 MET A CA 1
ATOM 579 C C . MET A 1 80 ? -4.516 -6.801 -5.621 1.00 80.50 80 MET A C 1
ATOM 581 O O . MET A 1 80 ? -5.536 -6.937 -6.304 1.00 80.50 80 MET A O 1
ATOM 585 N N . LYS A 1 81 ? -3.661 -5.788 -5.778 1.00 82.19 81 LYS A N 1
ATOM 586 C CA . LYS A 1 81 ? -3.673 -4.812 -6.877 1.00 82.19 81 LYS A CA 1
ATOM 587 C C . LYS A 1 81 ? -2.531 -5.087 -7.844 1.00 82.19 81 LYS A C 1
ATOM 589 O O . LYS A 1 81 ? -1.446 -5.509 -7.444 1.00 82.19 81 LYS A O 1
ATOM 594 N N . GLU A 1 82 ? -2.766 -4.792 -9.115 1.00 83.38 82 GLU A N 1
ATOM 595 C CA . GLU A 1 82 ? -1.730 -4.758 -10.142 1.00 83.38 82 GLU A CA 1
ATOM 596 C C . GLU A 1 82 ? -1.646 -3.340 -10.704 1.00 83.38 82 GLU A C 1
ATOM 598 O O . GLU A 1 82 ? -2.653 -2.775 -11.137 1.00 83.38 82 GLU A O 1
ATOM 603 N N . PHE A 1 83 ? -0.455 -2.748 -10.685 1.00 81.25 83 PHE A N 1
ATOM 604 C CA . PHE A 1 83 ? -0.208 -1.458 -11.322 1.00 81.25 83 PHE A CA 1
ATOM 605 C C . PHE A 1 83 ? 0.658 -1.651 -12.554 1.00 81.25 83 PHE A C 1
ATOM 607 O O . PHE A 1 83 ? 1.642 -2.395 -12.531 1.00 81.25 83 PHE A O 1
ATOM 614 N N . VAL A 1 84 ? 0.284 -0.944 -13.618 1.00 77.62 84 VAL A N 1
ATOM 615 C CA . VAL A 1 84 ? 1.070 -0.845 -14.843 1.00 77.62 84 VAL A CA 1
ATOM 616 C C . VAL A 1 84 ? 1.537 0.599 -14.964 1.00 77.62 84 VAL A C 1
ATOM 618 O O . VAL A 1 84 ? 0.774 1.492 -15.329 1.00 77.62 84 VAL A O 1
ATOM 621 N N . ILE A 1 85 ? 2.799 0.826 -14.613 1.00 75.19 85 ILE A N 1
ATOM 622 C CA . ILE A 1 85 ? 3.434 2.145 -14.634 1.00 75.19 85 ILE A CA 1
ATOM 623 C C . ILE A 1 85 ? 4.028 2.346 -16.025 1.00 75.19 85 ILE A C 1
ATOM 625 O O . ILE A 1 85 ? 4.989 1.662 -16.384 1.00 75.19 85 ILE A O 1
ATOM 629 N N . ASN A 1 86 ? 3.457 3.262 -16.810 1.00 70.56 86 ASN A N 1
ATOM 630 C CA . ASN A 1 86 ? 3.976 3.598 -18.134 1.00 70.56 86 ASN A CA 1
ATOM 631 C C . ASN A 1 86 ? 4.929 4.785 -18.035 1.00 70.56 86 ASN A C 1
ATOM 633 O O . ASN A 1 86 ? 4.513 5.916 -17.819 1.00 70.56 86 ASN A O 1
ATOM 637 N N . ARG A 1 87 ? 6.211 4.549 -18.276 1.00 64.25 87 ARG A N 1
ATOM 638 C CA . ARG A 1 87 ? 7.236 5.586 -18.181 1.00 64.25 87 ARG A CA 1
ATOM 639 C C . ARG A 1 87 ? 7.073 6.738 -19.182 1.00 64.25 87 ARG A C 1
ATOM 641 O O . ARG A 1 87 ? 7.366 7.882 -18.856 1.00 64.25 87 ARG A O 1
ATOM 648 N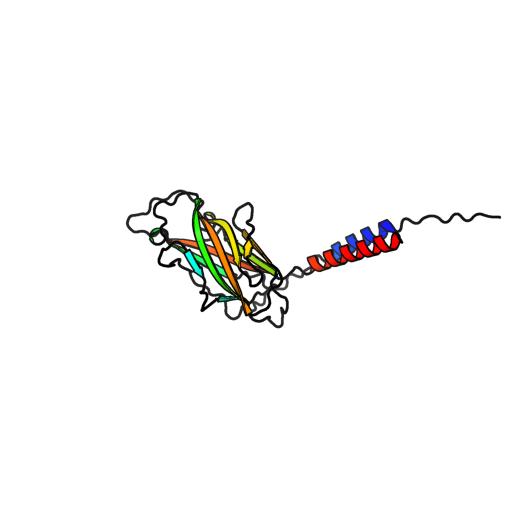 N . ASP A 1 88 ? 6.640 6.468 -20.408 1.00 56.22 88 ASP A N 1
ATOM 649 C CA . ASP A 1 88 ? 6.748 7.458 -21.490 1.00 56.22 88 ASP A CA 1
ATOM 650 C C . ASP A 1 88 ? 5.530 8.399 -21.554 1.00 56.22 88 ASP A C 1
ATOM 652 O O . ASP A 1 88 ? 5.614 9.481 -22.133 1.00 56.22 88 ASP A O 1
ATOM 656 N N . GLY A 1 89 ? 4.416 8.021 -20.915 1.00 51.38 89 GLY A N 1
ATOM 657 C CA . GLY A 1 89 ? 3.206 8.844 -20.784 1.00 51.38 89 GLY A CA 1
ATOM 658 C C . GLY A 1 89 ? 3.091 9.618 -19.467 1.00 51.38 89 GLY A C 1
ATOM 659 O O . GLY A 1 89 ? 2.200 10.448 -19.341 1.00 51.38 89 GLY A O 1
ATOM 660 N N . GLN A 1 90 ? 3.982 9.362 -18.502 1.00 53.47 90 GLN A N 1
ATOM 661 C CA . GLN A 1 90 ? 3.823 9.797 -17.108 1.00 53.47 90 GLN A CA 1
ATOM 662 C C . GLN A 1 90 ? 4.798 10.902 -16.657 1.00 53.47 90 GLN A C 1
ATOM 664 O O . GLN A 1 90 ? 5.050 11.090 -15.471 1.00 53.47 90 GLN A O 1
ATOM 669 N N . GLY A 1 91 ? 5.424 11.618 -17.599 1.00 48.69 91 GLY A N 1
ATOM 670 C CA . GLY A 1 91 ? 6.386 12.685 -17.278 1.00 48.69 91 GLY A CA 1
ATOM 671 C C . GLY A 1 91 ? 7.766 12.195 -16.805 1.00 48.69 91 GLY A C 1
ATOM 672 O O . GLY A 1 91 ? 8.603 12.997 -16.398 1.00 48.69 91 GLY A O 1
ATOM 673 N N . TRP A 1 92 ? 8.061 10.894 -16.908 1.00 54.97 92 TRP A N 1
ATOM 674 C CA . TRP A 1 92 ? 9.330 10.275 -16.486 1.00 54.97 92 TRP A CA 1
ATOM 675 C C . TRP A 1 92 ? 10.480 10.438 -17.507 1.00 54.97 92 TRP A C 1
ATOM 677 O O . TRP A 1 92 ? 11.329 9.552 -17.660 1.00 54.97 92 TRP A O 1
ATOM 687 N N . SER A 1 93 ? 10.550 11.565 -18.222 1.00 44.34 93 SER A N 1
ATOM 688 C CA . SER A 1 93 ? 11.467 11.733 -19.363 1.00 44.34 93 SER A CA 1
ATOM 689 C C . SER A 1 93 ? 12.962 11.725 -18.997 1.00 44.34 93 SER A C 1
ATOM 691 O O . SER A 1 93 ? 13.798 11.567 -19.884 1.00 44.34 93 SER A O 1
ATOM 693 N N . GLU A 1 94 ? 13.319 11.823 -17.710 1.00 53.44 94 GLU A N 1
ATOM 694 C CA . GLU A 1 94 ? 14.702 11.728 -17.213 1.00 53.44 94 GLU A CA 1
ATOM 695 C C . GLU A 1 94 ? 14.808 10.861 -15.941 1.00 53.44 94 GLU A C 1
ATOM 697 O O . GLU A 1 94 ? 15.325 11.286 -14.911 1.00 53.44 94 GLU A O 1
ATOM 702 N N . SER A 1 95 ? 14.279 9.635 -15.958 1.00 55.81 95 SER A N 1
ATOM 703 C CA . SER A 1 95 ? 14.219 8.818 -14.736 1.00 55.81 95 SER A CA 1
ATOM 704 C C . SER A 1 95 ? 15.410 7.861 -14.548 1.00 55.81 95 SER A C 1
ATOM 706 O O . SER A 1 95 ? 15.551 6.870 -15.276 1.00 55.81 95 SER A O 1
ATOM 708 N N . GLY A 1 96 ? 16.246 8.132 -13.544 1.00 62.25 96 GLY A N 1
ATOM 709 C CA . GLY A 1 96 ? 17.229 7.202 -12.978 1.00 62.25 96 GLY A CA 1
ATOM 710 C C . GLY A 1 96 ? 16.781 6.651 -11.617 1.00 62.25 96 GLY A C 1
ATOM 711 O O . GLY A 1 96 ? 15.620 6.807 -11.242 1.00 62.25 96 GLY A O 1
ATOM 712 N N . PRO A 1 97 ? 17.674 6.004 -10.853 1.00 73.94 97 PRO A N 1
ATOM 713 C CA . PRO A 1 97 ? 17.395 5.657 -9.462 1.00 73.94 97 PRO A CA 1
ATOM 714 C C . PRO A 1 97 ? 16.891 6.885 -8.687 1.00 73.94 97 PRO A C 1
ATOM 716 O O . PRO A 1 97 ? 17.527 7.938 -8.731 1.00 73.94 97 PRO A O 1
ATOM 719 N N . GLY A 1 98 ? 15.768 6.750 -7.981 1.00 78.75 98 GLY A N 1
ATOM 720 C CA . GLY A 1 98 ? 15.156 7.830 -7.203 1.00 78.75 98 GLY A CA 1
ATOM 721 C C . GLY A 1 98 ? 13.941 8.501 -7.847 1.00 78.75 98 GLY A C 1
ATOM 722 O O . GLY A 1 98 ? 13.329 9.351 -7.210 1.00 78.75 98 GLY A O 1
ATOM 723 N N . SER A 1 99 ? 13.564 8.139 -9.076 1.00 80.50 99 SER A N 1
ATOM 724 C CA . SER A 1 99 ? 12.329 8.647 -9.691 1.00 80.50 99 SER A CA 1
ATOM 725 C C . SER A 1 99 ? 11.086 8.138 -8.978 1.00 80.50 99 SER A C 1
ATOM 727 O O . SER A 1 99 ? 11.057 6.984 -8.557 1.00 80.50 99 SER A O 1
ATOM 729 N N . MET A 1 100 ? 10.077 8.998 -8.850 1.00 83.00 100 MET A N 1
ATOM 730 C CA . MET A 1 100 ? 8.885 8.741 -8.046 1.00 83.00 100 MET A CA 1
ATOM 731 C C . MET A 1 100 ? 7.610 8.810 -8.892 1.00 83.00 100 MET A C 1
ATOM 733 O O . MET A 1 100 ? 7.531 9.599 -9.831 1.00 83.00 100 MET A O 1
ATOM 737 N N . VAL A 1 101 ? 6.620 7.993 -8.540 1.00 82.00 101 VAL A N 1
ATOM 738 C CA . VAL A 1 101 ? 5.231 8.081 -9.014 1.00 82.00 101 VAL A CA 1
ATOM 739 C C . VAL A 1 101 ? 4.311 8.117 -7.801 1.00 82.00 101 VAL A C 1
ATOM 741 O O . VAL A 1 101 ? 4.498 7.344 -6.856 1.00 82.00 101 VAL A O 1
ATOM 744 N N . SER A 1 102 ? 3.334 9.021 -7.825 1.00 87.69 102 SER A N 1
ATOM 745 C CA . SER A 1 102 ? 2.325 9.105 -6.770 1.00 87.69 102 SER A CA 1
ATOM 746 C C . SER A 1 102 ? 1.209 8.099 -7.043 1.00 87.69 102 SER A C 1
ATOM 748 O O . SER A 1 102 ? 0.764 7.936 -8.175 1.00 87.69 102 SER A O 1
ATOM 750 N N . VAL A 1 103 ? 0.712 7.439 -6.007 1.00 88.38 103 VAL A N 1
ATOM 751 C CA . VAL A 1 103 ? -0.469 6.576 -6.039 1.00 88.38 103 VAL A CA 1
ATOM 752 C C . VAL A 1 103 ? -1.505 7.189 -5.115 1.00 88.38 103 VAL A C 1
ATOM 754 O O . VAL A 1 103 ? -1.255 7.346 -3.918 1.00 88.38 103 VAL A O 1
ATOM 757 N N . MET A 1 104 ? -2.667 7.526 -5.661 1.00 90.06 104 MET A N 1
ATOM 758 C CA . MET A 1 104 ? -3.786 8.077 -4.916 1.00 90.06 104 MET A CA 1
ATOM 759 C C . MET A 1 104 ? -4.993 7.155 -4.999 1.00 90.06 104 MET A C 1
ATOM 761 O O . MET A 1 104 ? -5.441 6.770 -6.077 1.00 90.06 104 MET A O 1
ATOM 765 N N . GLU A 1 105 ? -5.549 6.832 -3.840 1.00 90.38 105 GLU A N 1
ATOM 766 C CA . GLU A 1 105 ? -6.627 5.864 -3.708 1.00 90.38 105 GLU A CA 1
ATOM 767 C C . GLU A 1 105 ? -7.787 6.469 -2.938 1.00 90.38 105 GLU A C 1
ATOM 769 O O . GLU A 1 105 ? -7.599 7.074 -1.880 1.00 90.38 105 GLU A O 1
ATOM 774 N N . PHE A 1 106 ? -8.991 6.287 -3.467 1.00 88.06 106 PHE A N 1
ATOM 775 C CA . PHE A 1 106 ? -10.234 6.672 -2.819 1.00 88.06 106 PHE A CA 1
ATOM 776 C C . PHE A 1 106 ? -10.995 5.414 -2.457 1.00 88.06 106 PHE A C 1
ATOM 778 O O . PHE A 1 106 ? -11.451 4.679 -3.334 1.00 88.06 106 PHE A O 1
ATOM 785 N N . ILE A 1 107 ? -11.145 5.176 -1.159 1.00 88.50 107 ILE A N 1
ATOM 786 C CA . ILE A 1 107 ? -11.720 3.945 -0.629 1.00 88.50 107 ILE A CA 1
ATOM 787 C C . ILE A 1 107 ? -12.895 4.297 0.275 1.00 88.50 107 ILE A C 1
ATOM 789 O O . ILE A 1 107 ? -12.893 5.311 0.971 1.00 88.50 107 ILE A O 1
ATOM 793 N N . THR A 1 108 ? -13.928 3.465 0.261 1.00 87.31 108 THR A N 1
ATOM 794 C CA . THR A 1 108 ? -15.000 3.490 1.256 1.00 87.31 108 THR A CA 1
ATOM 795 C C . THR A 1 108 ? -15.032 2.159 1.971 1.00 87.31 108 THR A C 1
ATOM 797 O O . THR A 1 108 ? -15.112 1.108 1.338 1.00 87.31 108 THR A O 1
ATOM 800 N N . LEU A 1 109 ? -14.989 2.198 3.299 1.00 83.44 109 LEU A N 1
ATOM 801 C CA . LEU A 1 109 ? -15.067 0.979 4.092 1.00 83.44 109 LEU A CA 1
ATOM 802 C C . LEU A 1 109 ? -16.451 0.345 3.927 1.00 83.44 109 LEU A C 1
ATOM 804 O O . LEU A 1 109 ? -17.472 0.999 4.136 1.00 83.44 109 LEU A O 1
ATOM 808 N N . GLY A 1 110 ? -16.493 -0.921 3.536 1.00 75.06 110 GLY A N 1
ATOM 809 C CA . GLY A 1 110 ? -17.717 -1.687 3.373 1.00 75.06 110 GLY A CA 1
ATOM 810 C C . GLY A 1 110 ? -18.446 -1.912 4.702 1.00 75.06 110 GLY A C 1
ATOM 811 O O . GLY A 1 110 ? -17.899 -1.642 5.777 1.00 75.06 110 GLY A O 1
ATOM 812 N N . PRO A 1 111 ? -19.708 -2.377 4.652 1.00 67.88 111 PRO A N 1
ATOM 813 C CA . PRO A 1 111 ? -20.461 -2.720 5.850 1.00 67.88 111 PRO A CA 1
ATOM 814 C C . PRO A 1 111 ? -19.729 -3.805 6.655 1.00 67.88 111 PRO A C 1
ATOM 816 O O . PRO A 1 111 ? -19.068 -4.666 6.069 1.00 67.88 111 PRO A O 1
ATOM 819 N N . PRO A 1 112 ? -19.873 -3.811 7.990 1.00 63.66 112 PRO A N 1
ATOM 820 C CA . PRO A 1 112 ? -19.290 -4.864 8.799 1.00 63.66 112 PRO A CA 1
ATOM 821 C C . PRO A 1 112 ? -19.989 -6.174 8.436 1.00 63.66 112 PRO A C 1
ATOM 823 O O . PRO A 1 112 ? -21.221 -6.240 8.371 1.00 63.66 112 PRO A O 1
ATOM 826 N N . THR A 1 113 ? -19.220 -7.225 8.184 1.00 63.50 113 THR A N 1
ATOM 827 C CA . THR A 1 113 ? -19.792 -8.555 7.978 1.00 63.50 113 THR A CA 1
ATOM 828 C C . THR A 1 113 ? -20.224 -9.129 9.325 1.00 63.50 113 THR A C 1
ATOM 830 O O . THR A 1 113 ? -19.728 -8.738 10.382 1.00 63.50 113 THR A O 1
ATOM 833 N N . SER A 1 114 ? -21.155 -10.086 9.324 1.00 57.56 114 SER A N 1
ATOM 834 C CA . SER A 1 114 ? -21.583 -10.768 10.556 1.00 57.56 114 SER A CA 1
ATOM 835 C C . SER A 1 114 ? -20.436 -11.482 11.283 1.00 57.56 114 SER A C 1
ATOM 837 O O . SER A 1 114 ? -20.562 -11.776 12.469 1.00 57.56 114 SER A O 1
ATOM 839 N N . SER A 1 115 ? -19.328 -11.758 10.588 1.00 56.34 115 SER A N 1
ATOM 840 C CA . SER A 1 115 ? -18.090 -12.273 11.170 1.00 56.34 115 SER A CA 1
ATOM 841 C C . SER A 1 115 ? -17.192 -11.178 11.761 1.00 56.34 115 SER A C 1
ATOM 843 O O . SER A 1 115 ? -16.424 -11.485 12.670 1.00 56.34 115 SER A O 1
ATOM 845 N N . HIS A 1 116 ? -17.316 -9.911 11.338 1.00 59.69 116 HIS A N 1
ATOM 846 C CA . HIS A 1 116 ? -16.404 -8.825 11.723 1.00 59.69 116 HIS A CA 1
ATOM 847 C C . HIS A 1 116 ? -17.115 -7.486 11.981 1.00 59.69 116 HIS A C 1
ATOM 849 O O . HIS A 1 116 ? -17.121 -6.595 11.134 1.00 59.69 116 HIS A O 1
ATOM 855 N N . PRO A 1 117 ? -17.657 -7.288 13.197 1.00 61.38 117 PRO A N 1
ATOM 856 C CA . PRO A 1 117 ? -18.223 -6.008 13.627 1.00 61.38 117 PRO A CA 1
ATOM 857 C C . PRO A 1 117 ? -17.159 -4.976 14.034 1.00 61.38 117 PRO A C 1
ATOM 859 O O . PRO A 1 117 ? -17.512 -3.890 14.495 1.00 61.38 117 PRO A O 1
ATOM 862 N N . LEU A 1 118 ? -15.871 -5.330 13.962 1.00 65.75 118 LEU A N 1
ATOM 863 C CA . LEU A 1 118 ? -14.802 -4.518 14.524 1.00 65.75 118 LEU A CA 1
ATOM 864 C C . LEU A 1 118 ? -14.333 -3.441 13.533 1.00 65.75 118 LEU A C 1
ATOM 866 O O . LEU A 1 118 ? -14.187 -3.719 12.344 1.00 65.75 118 LEU A O 1
ATOM 870 N N . PRO A 1 119 ? -14.092 -2.217 14.024 1.00 77.38 119 PRO A N 1
ATOM 871 C CA . PRO A 1 119 ? -13.585 -1.122 13.212 1.00 77.38 119 PRO A CA 1
ATOM 872 C C . PRO A 1 119 ? -12.135 -1.376 12.784 1.00 77.38 119 PRO A C 1
ATOM 874 O O . PRO A 1 119 ? -11.348 -1.951 13.539 1.00 77.38 119 PRO A O 1
ATOM 877 N N . ILE A 1 120 ? -11.787 -0.895 11.593 1.00 81.06 120 ILE A N 1
ATOM 878 C CA . ILE A 1 120 ? -10.412 -0.905 11.080 1.00 81.06 120 ILE A CA 1
ATOM 879 C C . ILE A 1 120 ? -9.583 0.092 11.881 1.00 81.06 120 ILE A C 1
ATOM 881 O O . ILE A 1 120 ? -10.057 1.199 12.162 1.00 81.06 120 ILE A O 1
ATOM 885 N N . VAL A 1 121 ? -8.357 -0.290 12.224 1.00 86.12 121 VAL A N 1
ATOM 886 C CA . VAL A 1 121 ? -7.408 0.570 12.954 1.00 86.12 121 VAL A CA 1
ATOM 887 C C . VAL A 1 121 ? -6.106 0.812 12.209 1.00 86.12 121 VAL A C 1
ATOM 889 O O . VAL A 1 121 ? -5.325 1.671 12.614 1.00 86.12 121 VAL A O 1
ATOM 892 N N . ASP A 1 122 ? -5.861 0.060 11.143 1.00 88.19 122 ASP A N 1
ATOM 893 C CA . ASP A 1 122 ? -4.677 0.234 10.329 1.00 88.19 122 ASP A CA 1
ATOM 894 C C . ASP A 1 122 ? -4.924 -0.111 8.859 1.00 88.19 122 ASP A C 1
ATOM 896 O O . ASP A 1 122 ? -5.977 -0.615 8.458 1.00 88.19 122 ASP A O 1
ATOM 900 N N . TRP A 1 123 ? -3.928 0.208 8.046 1.00 89.38 123 TRP A N 1
ATOM 901 C CA . TRP A 1 123 ? -3.879 -0.144 6.639 1.00 89.38 123 TRP A CA 1
ATOM 902 C C . TRP A 1 123 ? -2.457 -0.550 6.287 1.00 89.38 123 TRP A C 1
ATOM 904 O O . TRP A 1 123 ? -1.544 0.245 6.510 1.00 89.38 123 TRP A O 1
ATOM 914 N N . HIS A 1 124 ? -2.268 -1.754 5.749 1.00 90.88 124 HIS A N 1
ATOM 915 C CA . HIS A 1 124 ? -0.959 -2.291 5.377 1.00 90.88 124 HIS A CA 1
ATOM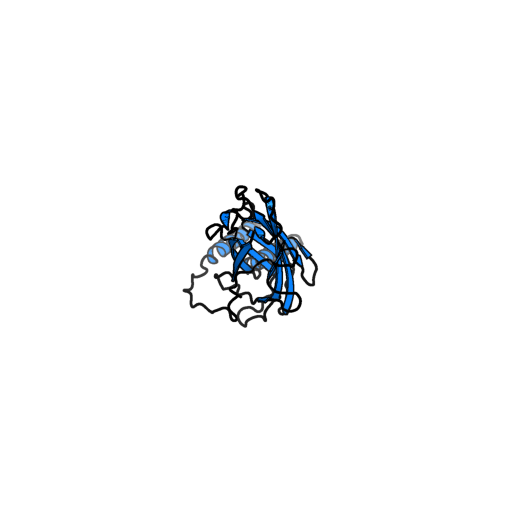 916 C C . HIS A 1 124 ? -0.903 -2.613 3.890 1.00 90.88 124 HIS A C 1
ATOM 918 O O . HIS A 1 124 ? -1.843 -3.203 3.355 1.00 90.88 124 HIS A O 1
ATOM 924 N N . GLU A 1 125 ? 0.213 -2.275 3.246 1.00 92.50 125 GLU A N 1
ATOM 925 C CA . GLU A 1 125 ? 0.478 -2.650 1.861 1.00 92.50 125 GLU A CA 1
ATOM 926 C C . GLU A 1 125 ? 1.905 -3.140 1.649 1.00 92.50 125 GLU A C 1
ATOM 928 O O . GLU A 1 125 ? 2.864 -2.488 2.066 1.00 92.50 125 GLU A O 1
ATOM 933 N N . ASP A 1 126 ? 2.035 -4.235 0.908 1.00 93.62 126 ASP A N 1
ATOM 934 C CA . ASP A 1 126 ? 3.298 -4.882 0.581 1.00 93.62 126 ASP A CA 1
ATOM 935 C C . ASP A 1 126 ? 3.460 -5.008 -0.935 1.00 93.62 126 ASP A C 1
ATOM 937 O O . ASP A 1 126 ? 2.628 -5.609 -1.616 1.00 93.62 126 ASP A O 1
ATOM 941 N N . ILE A 1 127 ? 4.560 -4.490 -1.473 1.00 93.75 127 ILE A N 1
ATOM 942 C CA . ILE A 1 127 ? 4.988 -4.767 -2.846 1.00 93.75 127 ILE A CA 1
ATOM 943 C C . ILE A 1 127 ? 5.467 -6.218 -2.894 1.00 93.75 127 ILE A C 1
ATOM 945 O O . ILE A 1 127 ? 6.311 -6.609 -2.091 1.00 93.75 127 ILE A O 1
ATOM 949 N N . ASP A 1 128 ? 4.989 -7.011 -3.853 1.00 92.88 128 ASP A N 1
ATOM 950 C CA . ASP A 1 128 ? 5.567 -8.326 -4.132 1.00 92.88 128 ASP A CA 1
ATOM 951 C C . ASP A 1 128 ? 6.876 -8.146 -4.923 1.00 92.88 128 ASP A C 1
ATOM 953 O O . ASP A 1 128 ? 6.833 -7.824 -6.117 1.00 92.88 128 ASP A O 1
ATOM 957 N N . PRO A 1 129 ? 8.059 -8.360 -4.313 1.00 92.88 129 PRO A N 1
ATOM 958 C CA . PRO A 1 129 ? 9.324 -8.109 -4.991 1.00 92.88 129 PRO A CA 1
ATOM 959 C C . PRO A 1 129 ? 9.645 -9.170 -6.054 1.00 92.88 129 PRO A C 1
ATOM 961 O O . PRO A 1 129 ? 10.610 -9.015 -6.804 1.00 92.88 129 PRO A O 1
ATOM 964 N N . THR A 1 130 ? 8.879 -10.263 -6.106 1.00 91.25 130 THR A N 1
ATOM 965 C CA . THR A 1 130 ? 9.132 -11.424 -6.967 1.00 91.25 130 THR A CA 1
ATOM 966 C C . THR A 1 130 ? 8.329 -11.405 -8.264 1.00 91.25 130 THR A C 1
ATOM 968 O O . THR A 1 130 ? 8.629 -12.180 -9.174 1.00 91.25 130 THR A O 1
ATOM 971 N N . VAL A 1 131 ? 7.337 -10.517 -8.378 1.00 83.69 131 VAL A N 1
ATOM 972 C CA . VAL A 1 131 ? 6.462 -10.421 -9.549 1.00 83.69 131 VAL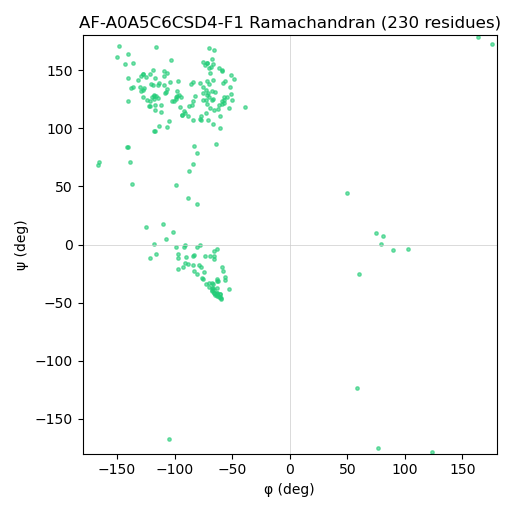 A CA 1
ATOM 973 C C . VAL A 1 131 ? 6.761 -9.163 -10.359 1.00 83.69 131 VAL A C 1
ATOM 975 O O . VAL A 1 131 ? 6.805 -8.055 -9.826 1.00 83.69 131 VAL A O 1
ATOM 978 N N . GLY A 1 132 ? 6.925 -9.343 -11.674 1.00 86.75 132 GLY A N 1
ATOM 979 C CA . GLY A 1 132 ? 7.175 -8.250 -12.612 1.00 86.75 132 GLY A CA 1
ATOM 980 C C . GLY A 1 132 ? 8.436 -7.465 -12.247 1.00 86.75 132 GLY A C 1
ATOM 981 O O . GLY A 1 132 ? 9.522 -8.030 -12.117 1.00 86.75 132 GLY A O 1
ATOM 982 N N . ASP A 1 133 ? 8.272 -6.161 -12.066 1.00 88.31 133 ASP A N 1
ATOM 983 C CA . ASP A 1 133 ? 9.308 -5.215 -11.669 1.00 88.31 133 ASP A CA 1
ATOM 984 C C . ASP A 1 133 ? 9.247 -4.841 -10.181 1.00 88.31 133 ASP A C 1
ATOM 986 O O . ASP A 1 133 ? 9.965 -3.934 -9.764 1.00 88.31 133 ASP A O 1
ATOM 990 N N . GLY A 1 134 ? 8.447 -5.534 -9.360 1.00 87.44 134 GLY A N 1
ATOM 991 C CA . GLY A 1 134 ? 8.236 -5.190 -7.947 1.00 87.44 134 GLY A CA 1
ATOM 992 C C . GLY A 1 134 ? 9.532 -5.032 -7.145 1.00 87.44 134 GLY A C 1
ATOM 993 O O . GLY A 1 134 ? 9.680 -4.080 -6.385 1.00 87.44 134 GLY A O 1
ATOM 994 N N . GLY A 1 135 ? 10.544 -5.871 -7.396 1.00 90.69 135 GLY A N 1
ATOM 995 C CA . GLY A 1 135 ? 11.859 -5.771 -6.746 1.00 90.69 135 GLY A CA 1
ATOM 996 C C . GLY A 1 135 ? 12.670 -4.509 -7.090 1.00 90.69 135 GLY A C 1
ATOM 997 O O . GLY A 1 135 ? 13.744 -4.296 -6.524 1.00 90.69 135 GLY A O 1
ATOM 998 N N . LYS A 1 136 ? 12.190 -3.679 -8.022 1.00 90.56 136 LYS A N 1
ATOM 999 C CA . LYS A 1 136 ? 12.789 -2.401 -8.429 1.00 90.56 136 LYS A CA 1
ATOM 1000 C C . LYS A 1 136 ? 11.998 -1.191 -7.932 1.00 90.56 136 LYS A C 1
ATOM 1002 O O . LYS A 1 136 ? 12.360 -0.071 -8.289 1.00 90.56 136 LYS A O 1
ATOM 1007 N N . PHE A 1 137 ? 10.948 -1.397 -7.141 1.00 91.25 137 PHE A N 1
ATOM 1008 C CA . PHE A 1 137 ? 10.155 -0.328 -6.547 1.00 91.25 137 PHE A CA 1
ATOM 1009 C C . PHE A 1 137 ? 10.195 -0.385 -5.027 1.00 91.25 137 PHE A C 1
ATOM 1011 O O . PHE A 1 137 ? 10.347 -1.448 -4.427 1.00 91.25 137 PHE A O 1
ATOM 1018 N N . LYS A 1 138 ? 10.066 0.786 -4.407 1.00 95.31 138 LYS A N 1
ATOM 1019 C CA . LYS A 1 138 ? 9.980 0.943 -2.957 1.00 95.31 138 LYS A CA 1
ATOM 1020 C C . LYS A 1 138 ? 8.961 2.002 -2.593 1.00 95.31 138 LYS A C 1
ATOM 1022 O O . LYS A 1 138 ? 8.907 3.044 -3.241 1.00 95.31 138 LYS A O 1
ATOM 1027 N N . TRP A 1 139 ? 8.242 1.789 -1.506 1.00 95.88 139 TRP A N 1
ATOM 1028 C CA . TRP A 1 139 ? 7.544 2.855 -0.812 1.00 95.88 139 TRP A CA 1
ATOM 1029 C C . TRP A 1 139 ? 8.549 3.817 -0.181 1.00 95.88 139 TRP A C 1
ATOM 1031 O O . TRP A 1 139 ? 9.485 3.397 0.504 1.00 95.88 139 TRP A O 1
ATOM 1041 N N . VAL A 1 140 ? 8.341 5.117 -0.384 1.00 93.81 140 VAL A N 1
ATOM 1042 C CA . VAL A 1 140 ? 9.157 6.168 0.257 1.00 93.81 140 VAL A CA 1
ATOM 1043 C C . VAL A 1 140 ? 8.368 7.058 1.206 1.00 93.81 140 VAL A C 1
ATOM 1045 O O . VAL A 1 140 ? 8.958 7.816 1.973 1.00 93.81 140 VAL A O 1
ATOM 1048 N N . GLY A 1 141 ? 7.047 6.915 1.218 1.00 95.31 141 GLY A N 1
ATOM 1049 C CA . GLY A 1 141 ? 6.170 7.605 2.145 1.00 95.31 141 GLY A CA 1
ATOM 1050 C C . GLY A 1 141 ? 4.723 7.568 1.684 1.00 95.31 141 GLY A C 1
ATOM 1051 O O . GLY A 1 141 ? 4.389 7.028 0.629 1.00 95.31 141 GLY A O 1
ATOM 1052 N N . GLY A 1 142 ? 3.867 8.151 2.510 1.00 96.06 142 GLY A N 1
ATOM 1053 C CA . GLY A 1 142 ? 2.467 8.349 2.191 1.00 96.06 142 GLY A CA 1
ATOM 1054 C C . GLY A 1 142 ? 1.699 8.949 3.356 1.00 96.06 142 GLY A C 1
ATOM 1055 O O . GLY A 1 142 ? 2.212 9.072 4.471 1.00 96.06 142 GLY A O 1
ATOM 1056 N N . VAL A 1 143 ? 0.448 9.304 3.099 1.00 97.56 143 VAL A N 1
ATOM 1057 C CA . VAL A 1 143 ? -0.516 9.804 4.076 1.00 97.56 143 VAL A CA 1
ATOM 1058 C C . VAL A 1 143 ? -1.868 9.158 3.796 1.00 97.56 143 VAL A C 1
ATOM 1060 O O . VAL A 1 143 ? -2.316 9.126 2.650 1.00 97.56 143 VAL A O 1
ATOM 1063 N N . ILE A 1 144 ? -2.535 8.692 4.851 1.00 96.19 144 ILE A N 1
ATOM 1064 C CA . ILE A 1 144 ? -3.962 8.371 4.814 1.00 96.19 144 ILE A CA 1
ATOM 1065 C C . ILE A 1 144 ? -4.756 9.513 5.449 1.00 96.19 144 ILE A C 1
ATOM 1067 O O . ILE A 1 144 ? -4.526 9.910 6.591 1.00 96.19 144 ILE A O 1
ATOM 1071 N N . GLU A 1 145 ? -5.700 10.067 4.705 1.00 97.25 145 GLU A N 1
ATOM 1072 C CA . GLU A 1 145 ? -6.639 11.079 5.162 1.00 97.25 145 GLU A CA 1
ATOM 1073 C C . GLU A 1 145 ? -7.933 10.392 5.603 1.00 97.25 145 GLU A C 1
ATOM 1075 O O . GLU A 1 145 ? -8.622 9.734 4.820 1.00 97.25 145 GLU A O 1
ATOM 1080 N N . THR A 1 146 ? -8.258 10.562 6.882 1.00 95.19 146 THR A N 1
ATOM 1081 C CA . THR A 1 146 ? -9.486 10.062 7.513 1.00 95.19 146 THR A CA 1
ATOM 1082 C C . THR A 1 146 ? -10.340 11.245 7.983 1.00 95.19 146 THR A C 1
ATOM 1084 O O . THR A 1 1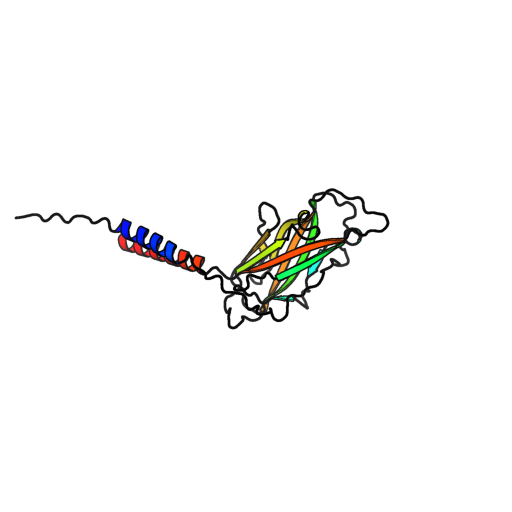46 ? -9.826 12.364 8.081 1.00 95.19 146 THR A O 1
ATOM 1087 N N . PRO A 1 147 ? -11.604 11.040 8.403 1.00 93.94 147 PRO A N 1
ATOM 1088 C CA . PRO A 1 147 ? -12.392 12.106 9.031 1.00 93.94 147 PRO A CA 1
ATOM 1089 C C . PRO A 1 147 ? -11.751 12.709 10.291 1.00 93.94 147 PRO A C 1
ATOM 1091 O O . PRO A 1 147 ? -12.066 13.835 10.666 1.00 93.94 147 PRO A O 1
ATOM 1094 N N . SER A 1 148 ? -10.859 11.964 10.954 1.00 94.25 148 SER A N 1
ATOM 1095 C CA . SER A 1 148 ? -10.129 12.428 12.141 1.00 94.25 148 SER A CA 1
ATOM 1096 C C . SER A 1 148 ? -8.887 13.269 11.818 1.00 94.25 148 SER A C 1
ATOM 1098 O O . SER A 1 148 ? -8.305 13.863 12.725 1.00 94.25 148 SER A O 1
ATOM 1100 N N . GLY A 1 149 ? -8.493 13.337 10.544 1.00 96.25 149 GLY A N 1
ATOM 1101 C CA . GLY A 1 149 ? -7.295 14.022 10.071 1.00 96.25 149 GLY A CA 1
ATOM 1102 C C . GLY A 1 149 ? -6.338 13.109 9.290 1.00 96.25 149 GLY A C 1
ATOM 1103 O O . GLY A 1 149 ? -6.649 11.931 9.062 1.00 96.25 149 GLY A O 1
ATOM 1104 N N . PRO A 1 150 ? -5.193 13.665 8.853 1.00 97.31 150 PRO A N 1
ATOM 1105 C CA . PRO A 1 150 ? -4.148 12.928 8.154 1.00 97.31 150 PRO A CA 1
ATOM 1106 C C . PRO A 1 150 ? -3.302 12.092 9.121 1.00 97.31 150 PRO A C 1
ATOM 1108 O O . PRO A 1 150 ? -2.900 12.575 10.182 1.00 97.31 150 PRO A O 1
ATOM 1111 N N . HIS A 1 151 ? -2.966 10.871 8.714 1.00 96.50 151 HIS A N 1
ATOM 1112 C CA . HIS A 1 151 ? -2.060 9.975 9.431 1.00 96.50 151 HIS A CA 1
ATOM 1113 C C . HIS A 1 151 ? -0.889 9.601 8.512 1.00 96.50 151 HIS A C 1
ATOM 1115 O O . HIS A 1 151 ? -1.116 9.059 7.427 1.00 96.50 151 HIS A O 1
ATOM 1121 N N . PRO A 1 152 ? 0.362 9.922 8.887 1.00 97.31 152 PRO A N 1
ATOM 1122 C CA . PRO A 1 152 ? 1.524 9.618 8.062 1.00 97.31 152 PRO A CA 1
ATOM 1123 C C . PRO A 1 152 ? 1.828 8.118 8.068 1.00 97.31 152 PRO A C 1
ATOM 1125 O O . PRO A 1 152 ? 1.758 7.460 9.108 1.00 97.31 152 PRO A O 1
ATOM 1128 N N . GLY A 1 153 ? 2.206 7.602 6.903 1.00 95.19 153 GLY A N 1
ATOM 1129 C CA . GLY A 1 153 ? 2.638 6.222 6.738 1.00 95.19 153 GLY A CA 1
ATOM 1130 C C . GLY A 1 153 ? 4.034 5.978 7.303 1.00 95.19 153 GLY A C 1
ATOM 1131 O O . GLY A 1 153 ? 4.873 6.879 7.388 1.00 95.19 153 GLY A O 1
ATOM 1132 N N . LYS A 1 154 ? 4.289 4.729 7.668 1.00 95.75 154 LYS A N 1
ATOM 1133 C CA . LYS A 1 154 ? 5.596 4.205 8.065 1.00 95.75 154 LYS A CA 1
ATOM 1134 C C . LYS A 1 154 ? 6.026 3.182 7.029 1.00 95.75 154 LYS A C 1
ATOM 1136 O O . LYS A 1 154 ? 5.205 2.378 6.606 1.00 95.75 154 LYS A O 1
ATOM 1141 N N . THR A 1 155 ? 7.292 3.206 6.636 1.00 96.12 155 THR A N 1
ATOM 1142 C CA . THR A 1 155 ? 7.843 2.255 5.666 1.00 96.12 155 THR A CA 1
ATOM 1143 C C . THR A 1 155 ? 8.796 1.276 6.337 1.00 96.12 155 THR A C 1
ATOM 1145 O O . THR A 1 155 ? 9.470 1.599 7.323 1.00 96.12 155 THR A O 1
ATOM 1148 N N . SER A 1 156 ? 8.860 0.057 5.808 1.00 96.38 156 SER A N 1
ATOM 1149 C CA . SER A 1 156 ? 9.859 -0.925 6.220 1.00 96.38 156 SER A CA 1
ATOM 1150 C C . SER A 1 156 ? 11.263 -0.481 5.800 1.00 96.38 156 SER A C 1
ATOM 1152 O O . SER A 1 156 ? 11.449 0.330 4.894 1.00 96.38 156 SER A O 1
ATOM 1154 N N . THR A 1 157 ? 12.294 -1.034 6.443 1.00 96.38 157 THR A N 1
ATOM 1155 C CA . THR A 1 157 ? 13.695 -0.696 6.129 1.00 96.38 157 THR A CA 1
ATOM 1156 C C . THR A 1 157 ? 14.099 -1.078 4.702 1.00 96.38 157 THR A C 1
ATOM 1158 O O . THR A 1 157 ? 14.934 -0.408 4.097 1.00 96.38 157 THR A O 1
ATOM 1161 N N . ASP A 1 158 ? 13.522 -2.146 4.150 1.00 95.31 158 ASP A N 1
ATOM 1162 C CA . ASP A 1 158 ? 13.735 -2.539 2.755 1.00 95.31 158 ASP A CA 1
ATOM 1163 C C . ASP A 1 158 ? 12.902 -1.709 1.764 1.00 95.31 158 ASP A C 1
ATOM 1165 O O . ASP A 1 158 ? 13.282 -1.628 0.592 1.00 95.31 158 ASP A O 1
ATOM 1169 N N . GLY A 1 159 ? 11.862 -1.023 2.246 1.00 96.00 159 GLY A N 1
ATOM 1170 C CA . GLY A 1 159 ? 10.943 -0.196 1.475 1.00 96.00 159 GLY A CA 1
ATOM 1171 C C . GLY A 1 159 ? 9.840 -0.978 0.762 1.00 96.00 159 GLY A C 1
ATOM 1172 O O . GLY A 1 159 ? 9.131 -0.379 -0.038 1.00 96.00 159 GLY A O 1
ATOM 1173 N N . PHE A 1 160 ? 9.684 -2.284 0.998 1.00 96.19 160 PHE A N 1
ATOM 1174 C CA . PHE A 1 160 ? 8.629 -3.072 0.346 1.00 96.19 160 PHE A CA 1
ATOM 1175 C C . PHE A 1 160 ? 7.275 -2.983 1.046 1.00 96.19 160 PHE A C 1
ATOM 1177 O O . PHE A 1 160 ? 6.263 -3.235 0.400 1.00 96.19 160 PHE A O 1
ATOM 1184 N N . SER A 1 161 ? 7.239 -2.546 2.303 1.00 95.50 161 SER A N 1
ATOM 1185 C CA . SER A 1 161 ? 6.008 -2.407 3.080 1.00 95.50 161 SER A CA 1
ATOM 1186 C C . SER A 1 161 ? 5.759 -0.955 3.467 1.00 95.50 161 SER A C 1
ATOM 1188 O O . SER A 1 161 ? 6.695 -0.224 3.811 1.00 95.50 161 SER A O 1
ATOM 1190 N N . ILE A 1 162 ? 4.492 -0.551 3.468 1.00 95.44 162 ILE A N 1
ATOM 1191 C CA . ILE A 1 162 ? 4.014 0.692 4.074 1.00 95.44 162 ILE A CA 1
ATOM 1192 C C . ILE A 1 162 ? 2.789 0.404 4.936 1.00 95.44 162 ILE A C 1
ATOM 1194 O O . ILE A 1 162 ? 1.947 -0.416 4.576 1.00 95.44 162 ILE A O 1
ATOM 1198 N N . TRP A 1 163 ? 2.683 1.077 6.078 1.00 95.06 163 TRP A N 1
ATOM 1199 C CA . TRP A 1 163 ? 1.513 0.963 6.936 1.00 95.06 163 TRP A CA 1
ATOM 1200 C C . TRP A 1 163 ? 1.117 2.270 7.601 1.00 95.06 163 TRP A C 1
ATOM 1202 O O . TRP A 1 163 ? 1.936 3.171 7.800 1.00 95.06 163 TRP A O 1
ATOM 1212 N N . PHE A 1 164 ? -0.158 2.352 7.957 1.00 94.25 164 PHE A N 1
ATOM 1213 C CA . PHE A 1 164 ? -0.779 3.512 8.572 1.00 94.25 164 PHE A CA 1
ATOM 1214 C C . PHE A 1 164 ? -1.540 3.083 9.813 1.00 94.25 164 PHE A C 1
ATOM 1216 O O . PHE A 1 164 ? -2.344 2.164 9.736 1.00 94.25 164 PHE A O 1
ATOM 1223 N N . ASP A 1 165 ? -1.338 3.790 10.920 1.00 91.88 165 ASP A N 1
ATOM 1224 C CA . ASP A 1 165 ? -2.100 3.586 12.151 1.00 91.88 165 ASP A CA 1
ATOM 1225 C C . ASP A 1 165 ? -3.082 4.747 12.325 1.00 91.88 165 ASP A C 1
ATOM 1227 O O . ASP A 1 165 ? -2.690 5.911 12.201 1.00 91.88 165 ASP A O 1
ATOM 1231 N N . PHE A 1 166 ? -4.340 4.458 12.649 1.00 91.56 166 PHE A N 1
ATOM 1232 C CA . PHE A 1 166 ? -5.358 5.482 12.880 1.00 91.56 166 PHE A CA 1
ATOM 1233 C C . PHE A 1 166 ? -6.418 5.021 13.895 1.00 91.56 166 PHE A C 1
ATOM 1235 O O . PHE A 1 166 ? -6.553 3.832 14.189 1.00 91.56 166 PHE A O 1
ATOM 1242 N N . PRO A 1 167 ? -7.187 5.950 14.496 1.00 90.38 167 PRO A N 1
ATOM 1243 C CA . PRO A 1 167 ? -8.293 5.577 15.366 1.00 90.38 167 PRO A CA 1
ATOM 1244 C C . PRO A 1 167 ? -9.329 4.708 14.634 1.00 90.38 167 PRO A C 1
ATOM 1246 O O . PRO A 1 167 ? -9.555 4.927 13.446 1.00 90.38 167 PRO A O 1
ATOM 1249 N N . PRO A 1 168 ? -10.026 3.808 15.351 1.00 88.62 168 PRO A N 1
ATOM 1250 C CA . PRO A 1 168 ? -11.131 3.012 14.826 1.00 88.62 168 PRO A CA 1
ATOM 1251 C C . PRO A 1 168 ? -12.062 3.759 13.858 1.00 88.62 168 PRO A C 1
ATOM 1253 O O . PRO A 1 168 ? -12.736 4.712 14.259 1.00 88.62 168 PRO A O 1
ATOM 1256 N N . LEU A 1 169 ? -12.145 3.296 12.608 1.00 87.12 169 LEU A N 1
ATOM 1257 C CA . LEU A 1 169 ? -13.047 3.867 11.605 1.00 87.12 169 LEU A CA 1
ATOM 1258 C C . LEU A 1 169 ? -14.347 3.059 11.496 1.00 87.12 169 LEU A C 1
ATOM 1260 O O . LEU A 1 169 ? -14.298 1.829 11.387 1.00 87.12 169 LEU A O 1
ATOM 1264 N N . PRO A 1 170 ? -15.523 3.716 11.504 1.00 85.00 170 PRO A N 1
ATOM 1265 C CA . PRO A 1 170 ? -16.779 3.023 11.280 1.00 85.00 170 PRO A CA 1
ATOM 1266 C C . PRO A 1 170 ? -16.934 2.600 9.806 1.00 85.00 170 PRO A C 1
ATOM 1268 O O . PRO A 1 170 ? -16.381 3.242 8.906 1.00 85.00 170 PRO A O 1
ATOM 1271 N N . PRO A 1 171 ? -17.745 1.569 9.533 1.00 84.12 171 PRO A N 1
ATOM 1272 C CA . PRO A 1 171 ? -18.197 1.234 8.185 1.00 84.12 171 PRO A CA 1
ATOM 1273 C C . PRO A 1 171 ? -18.794 2.438 7.444 1.00 84.12 171 PRO A C 1
ATOM 1275 O O . PRO A 1 171 ? -19.441 3.294 8.048 1.00 84.12 171 PRO A O 1
ATOM 1278 N N . GLY A 1 172 ? -18.591 2.499 6.130 1.00 85.25 172 GLY A N 1
ATOM 1279 C CA . GLY A 1 172 ? -19.002 3.607 5.265 1.00 85.25 172 GLY A CA 1
ATOM 1280 C C . GLY A 1 172 ? -18.073 4.821 5.307 1.00 85.25 172 GLY A C 1
ATOM 1281 O O . GLY A 1 172 ? -18.341 5.806 4.623 1.00 85.25 172 GLY A O 1
ATOM 1282 N N . THR A 1 173 ? -16.991 4.779 6.092 1.00 90.31 173 THR A N 1
ATOM 1283 C CA . THR A 1 173 ? -16.032 5.886 6.150 1.00 90.31 173 THR A CA 1
ATOM 1284 C C . THR A 1 173 ? -15.281 6.012 4.824 1.00 90.31 173 THR A C 1
ATOM 1286 O O . THR A 1 173 ? -14.646 5.037 4.411 1.00 90.31 173 THR A O 1
ATOM 1289 N N . PRO A 1 174 ? -15.308 7.188 4.171 1.00 91.25 174 PRO A N 1
ATOM 1290 C CA . PRO A 1 174 ? -14.416 7.466 3.062 1.00 91.25 174 PRO A CA 1
ATOM 1291 C C . PRO A 1 174 ? -13.009 7.744 3.597 1.00 91.25 174 PRO A C 1
ATOM 1293 O O . PRO A 1 174 ? -12.832 8.497 4.560 1.00 91.25 174 PRO A O 1
ATOM 1296 N N . ILE A 1 175 ? -12.013 7.156 2.950 1.00 92.94 175 ILE A N 1
ATOM 1297 C CA . ILE A 1 175 ? -10.597 7.420 3.190 1.00 92.94 175 ILE A CA 1
ATOM 1298 C C . ILE A 1 175 ? -9.926 7.756 1.861 1.00 92.94 175 ILE A C 1
ATOM 1300 O O . ILE A 1 175 ? -10.302 7.236 0.806 1.00 92.94 175 ILE A O 1
ATOM 1304 N N . LYS A 1 176 ? -8.927 8.633 1.922 1.00 95.06 176 LYS A N 1
ATOM 1305 C CA . LYS A 1 176 ? -8.038 8.921 0.797 1.00 95.06 176 LYS A CA 1
ATOM 1306 C C . LYS A 1 176 ? -6.624 8.536 1.190 1.00 95.06 176 LYS A C 1
ATOM 1308 O O . LYS A 1 176 ? -6.141 8.976 2.226 1.00 95.06 176 LYS A O 1
ATOM 1313 N N . ILE A 1 177 ? -5.956 7.742 0.372 1.00 94.69 177 ILE A N 1
ATOM 1314 C CA . ILE A 1 177 ? -4.578 7.310 0.609 1.00 94.69 177 ILE A CA 1
ATOM 1315 C C . ILE A 1 177 ? -3.723 7.912 -0.497 1.00 94.69 177 ILE A C 1
ATOM 1317 O O . ILE A 1 177 ? -4.049 7.763 -1.664 1.00 94.69 177 ILE A O 1
ATOM 1321 N N . THR A 1 178 ? -2.658 8.633 -0.156 1.00 94.94 178 THR A N 1
ATOM 1322 C CA . THR A 1 178 ? -1.669 9.138 -1.123 1.00 94.94 178 THR A CA 1
ATOM 1323 C C . THR A 1 178 ? -0.305 8.593 -0.738 1.00 94.94 178 THR A C 1
ATOM 1325 O O . THR A 1 178 ? 0.113 8.770 0.402 1.00 94.94 178 THR A O 1
ATOM 1328 N N . LYS A 1 179 ? 0.372 7.899 -1.648 1.00 93.88 179 LYS A N 1
ATOM 1329 C CA . LYS A 1 179 ? 1.655 7.224 -1.407 1.00 93.88 179 LYS A CA 1
ATOM 1330 C C . LYS A 1 179 ? 2.593 7.472 -2.566 1.00 93.88 179 LYS A C 1
ATOM 1332 O O . LYS A 1 179 ? 2.129 7.623 -3.686 1.00 93.88 179 LYS A O 1
ATOM 1337 N N . ASP A 1 180 ? 3.888 7.375 -2.312 1.00 91.19 180 ASP A N 1
ATOM 1338 C CA . ASP A 1 180 ? 4.886 7.506 -3.364 1.00 91.19 180 ASP A CA 1
ATOM 1339 C C . ASP A 1 180 ? 5.674 6.210 -3.551 1.00 91.19 180 ASP A C 1
ATOM 1341 O O . ASP A 1 180 ? 6.251 5.659 -2.604 1.00 91.19 180 ASP A O 1
ATOM 1345 N N . LEU A 1 181 ? 5.728 5.752 -4.800 1.00 89.25 181 LEU A N 1
ATOM 1346 C CA . LEU A 1 181 ? 6.563 4.648 -5.253 1.00 89.25 181 LEU A CA 1
ATOM 1347 C C . LEU A 1 181 ? 7.825 5.200 -5.900 1.00 89.25 181 LEU A C 1
ATOM 1349 O O . LEU A 1 181 ? 7.755 5.983 -6.841 1.00 89.25 181 LEU A O 1
ATOM 1353 N N . MET A 1 182 ? 8.981 4.743 -5.439 1.00 89.56 182 MET A N 1
ATOM 1354 C CA . MET A 1 182 ? 10.284 5.115 -5.969 1.00 89.56 182 MET A CA 1
ATOM 1355 C C . MET A 1 182 ? 10.901 3.969 -6.765 1.00 89.56 182 MET A C 1
ATOM 1357 O O . MET A 1 182 ? 11.015 2.849 -6.269 1.00 89.56 182 MET A O 1
ATOM 1361 N N . TRP A 1 183 ? 11.387 4.274 -7.963 1.00 87.38 183 TRP A N 1
ATOM 1362 C CA . TRP A 1 183 ? 12.203 3.380 -8.774 1.00 87.38 183 TRP A CA 1
ATOM 1363 C C . TRP A 1 183 ? 13.635 3.290 -8.244 1.00 87.38 183 TRP A C 1
ATOM 1365 O O . TRP A 1 183 ? 14.318 4.296 -8.044 1.00 87.38 183 TRP A O 1
ATOM 1375 N N . THR A 1 184 ? 14.128 2.068 -8.078 1.00 87.81 184 THR A N 1
ATOM 1376 C CA . THR A 1 184 ? 15.501 1.770 -7.645 1.00 87.81 184 THR A CA 1
ATOM 1377 C C . THR A 1 184 ? 16.306 0.997 -8.681 1.00 87.81 184 THR A C 1
ATOM 1379 O O . THR A 1 184 ? 17.460 0.649 -8.428 1.00 87.81 184 THR A O 1
ATOM 1382 N N . GLY A 1 185 ? 15.713 0.691 -9.834 1.00 80.94 185 GLY A N 1
ATOM 1383 C CA . GLY A 1 185 ? 16.428 0.068 -10.939 1.00 80.94 185 GLY A CA 1
ATOM 1384 C C . GLY A 1 185 ? 17.431 1.024 -11.587 1.00 80.94 185 GLY A C 1
ATOM 1385 O O . GLY A 1 185 ? 17.445 2.232 -11.347 1.00 80.94 185 GLY A O 1
ATOM 1386 N N . SER A 1 186 ? 18.291 0.484 -12.446 1.00 77.06 186 SER A N 1
ATOM 1387 C CA . SER A 1 186 ? 19.205 1.306 -13.240 1.00 77.06 186 SER A CA 1
ATOM 1388 C C . SER A 1 186 ? 18.438 2.253 -14.166 1.00 77.06 186 SER A C 1
ATOM 1390 O O . SER A 1 186 ? 17.331 1.942 -14.609 1.00 77.06 186 SER A O 1
ATOM 1392 N N . THR A 1 187 ? 19.047 3.395 -14.491 1.00 68.56 187 THR A N 1
ATOM 1393 C CA . THR A 1 187 ? 18.557 4.267 -15.561 1.00 68.56 187 THR A CA 1
ATOM 1394 C C . THR A 1 187 ? 18.503 3.461 -16.852 1.00 68.56 187 THR A C 1
ATOM 1396 O O . THR A 1 187 ? 19.523 2.938 -17.299 1.00 68.56 187 THR A O 1
ATOM 1399 N N . ILE A 1 188 ? 17.327 3.362 -17.456 1.00 61.59 188 ILE A N 1
ATOM 1400 C CA . ILE A 1 188 ? 17.176 2.795 -18.796 1.00 61.59 188 ILE A CA 1
ATOM 1401 C C . ILE A 1 188 ? 16.957 3.940 -19.789 1.00 61.59 188 ILE A C 1
ATOM 1403 O O . ILE A 1 188 ? 16.261 4.897 -19.476 1.00 61.59 188 ILE A O 1
ATOM 1407 N N . THR A 1 189 ? 17.539 3.904 -20.983 1.00 55.03 189 THR A N 1
ATOM 1408 C CA . THR A 1 189 ? 17.171 4.855 -22.050 1.00 55.03 189 THR A CA 1
ATOM 1409 C C . THR A 1 189 ? 15.933 4.295 -22.753 1.00 55.03 189 THR A C 1
ATOM 1411 O O . THR A 1 189 ? 16.011 3.149 -23.202 1.00 55.03 189 THR A O 1
ATOM 1414 N N . PRO A 1 190 ? 14.797 5.019 -22.839 1.00 54.34 190 PRO A N 1
ATOM 1415 C CA . PRO A 1 190 ? 13.643 4.555 -23.606 1.00 54.34 190 PRO A CA 1
ATOM 1416 C C . PRO A 1 190 ? 14.045 4.171 -25.034 1.00 54.34 190 PRO A C 1
ATOM 1418 O O . PRO A 1 190 ? 14.805 4.889 -25.687 1.00 54.34 190 PRO A O 1
ATOM 1421 N N . GLY A 1 191 ? 13.547 3.036 -25.526 1.00 43.75 191 GLY A N 1
ATOM 1422 C CA . GLY A 1 191 ? 13.650 2.706 -26.945 1.00 43.75 191 GLY A CA 1
ATOM 1423 C C . GLY A 1 191 ? 12.712 3.592 -27.783 1.00 43.75 191 GLY A C 1
ATOM 1424 O O . GLY A 1 191 ? 11.692 4.041 -27.267 1.00 43.75 191 GLY A O 1
ATOM 1425 N N . PRO A 1 192 ? 12.982 3.802 -29.085 1.00 38.62 192 PRO A N 1
ATOM 1426 C CA . PRO A 1 192 ? 12.173 4.659 -29.966 1.00 38.62 192 PRO A CA 1
ATOM 1427 C C . PRO A 1 192 ? 10.715 4.196 -30.183 1.00 38.62 192 PRO A C 1
ATOM 1429 O O . PRO A 1 192 ? 9.961 4.910 -30.833 1.00 38.62 192 PRO A O 1
ATOM 1432 N N . ASN A 1 193 ? 10.319 3.040 -29.629 1.00 47.94 193 ASN A N 1
ATOM 1433 C CA . ASN A 1 193 ? 8.955 2.493 -29.651 1.00 47.94 193 ASN A CA 1
ATOM 1434 C C . ASN A 1 193 ? 8.384 2.179 -28.241 1.00 47.94 193 ASN A C 1
ATOM 1436 O O . ASN A 1 193 ? 7.404 1.452 -28.145 1.00 47.94 193 ASN A O 1
ATOM 1440 N N . GLY A 1 194 ? 8.995 2.693 -27.165 1.00 50.53 194 GLY A N 1
ATOM 1441 C CA . GLY A 1 194 ? 8.339 2.954 -25.870 1.00 50.53 194 GLY A CA 1
ATOM 1442 C C . GLY A 1 194 ? 7.497 1.866 -25.184 1.00 50.53 194 GLY A C 1
ATOM 1443 O O . GLY A 1 194 ? 6.437 2.177 -24.650 1.00 50.53 194 GLY A O 1
ATOM 1444 N N . GLU A 1 195 ? 7.942 0.607 -25.119 1.00 54.44 195 GLU A N 1
ATOM 1445 C CA . GLU A 1 195 ? 7.338 -0.375 -24.196 1.00 54.44 195 GLU A CA 1
ATOM 1446 C C . GLU A 1 195 ? 8.010 -0.302 -22.812 1.00 54.44 195 GLU A C 1
ATOM 1448 O O . GLU A 1 195 ? 8.662 -1.241 -22.363 1.00 54.44 195 GLU A O 1
ATOM 1453 N N . ASN A 1 196 ? 7.889 0.839 -22.130 1.00 66.19 196 ASN A N 1
ATOM 1454 C CA . ASN A 1 196 ? 8.386 1.024 -20.762 1.00 66.19 196 ASN A CA 1
ATOM 1455 C C . ASN A 1 196 ? 7.251 0.866 -19.736 1.00 66.19 196 ASN A C 1
ATOM 1457 O O . ASN A 1 196 ? 7.029 1.743 -18.899 1.00 66.19 196 ASN A O 1
ATOM 1461 N N . ASN A 1 197 ? 6.512 -0.238 -19.840 1.00 74.88 197 ASN A N 1
ATOM 1462 C CA . ASN A 1 197 ? 5.470 -0.596 -18.885 1.00 74.88 197 ASN A CA 1
ATOM 1463 C C . ASN A 1 197 ? 6.076 -1.475 -17.795 1.00 74.88 197 ASN A C 1
ATOM 1465 O O . ASN A 1 197 ? 6.500 -2.596 -18.073 1.00 74.88 197 ASN A O 1
ATOM 1469 N N . TYR A 1 198 ? 6.092 -0.978 -16.564 1.00 77.88 198 TYR A N 1
ATOM 1470 C CA . TYR A 1 198 ? 6.496 -1.761 -15.406 1.00 77.88 198 TYR A CA 1
ATOM 1471 C C . TYR A 1 198 ? 5.272 -2.328 -14.716 1.00 77.88 198 TYR A C 1
ATOM 1473 O O . TYR A 1 198 ? 4.341 -1.592 -14.388 1.00 77.88 198 TYR A O 1
ATOM 1481 N N . LEU A 1 199 ? 5.296 -3.632 -14.478 1.00 83.81 199 LEU A N 1
ATOM 1482 C CA . LEU A 1 199 ? 4.231 -4.320 -13.765 1.00 83.81 199 LEU A CA 1
ATOM 1483 C C . LEU A 1 199 ? 4.652 -4.517 -12.317 1.00 83.81 199 LEU A C 1
ATOM 1485 O O . LEU A 1 199 ? 5.686 -5.129 -12.054 1.00 83.81 199 LEU A O 1
ATOM 1489 N N . ILE A 1 200 ? 3.836 -4.054 -11.379 1.00 84.00 200 ILE A N 1
ATOM 1490 C CA . ILE A 1 200 ? 4.025 -4.323 -9.952 1.00 84.00 200 ILE A CA 1
ATOM 1491 C C . ILE A 1 200 ? 2.747 -4.887 -9.348 1.00 84.00 200 ILE A C 1
ATOM 1493 O O . ILE A 1 200 ? 1.642 -4.528 -9.757 1.00 84.00 200 ILE A O 1
ATOM 1497 N N . LYS A 1 201 ? 2.909 -5.766 -8.360 1.00 88.88 201 LYS A N 1
ATOM 1498 C CA . LYS A 1 201 ? 1.801 -6.284 -7.559 1.00 88.88 201 LYS A CA 1
ATOM 1499 C C . LYS A 1 201 ? 1.910 -5.804 -6.131 1.00 88.88 201 LYS A C 1
ATOM 1501 O O . LYS A 1 201 ? 3.004 -5.784 -5.569 1.00 88.88 201 LYS A O 1
ATOM 1506 N N . ILE A 1 202 ? 0.769 -5.435 -5.570 1.00 88.75 202 ILE A N 1
ATOM 1507 C CA . ILE A 1 202 ? 0.655 -4.912 -4.216 1.00 88.75 202 ILE A CA 1
ATOM 1508 C C . ILE A 1 202 ? -0.391 -5.728 -3.478 1.00 88.75 202 ILE A C 1
ATOM 1510 O O . ILE A 1 202 ? -1.506 -5.894 -3.962 1.00 88.75 202 ILE A O 1
ATOM 1514 N N . ASN A 1 203 ? -0.001 -6.247 -2.326 1.00 88.56 203 ASN A N 1
ATOM 1515 C CA . ASN A 1 203 ? -0.850 -6.972 -1.401 1.00 88.56 203 ASN A CA 1
ATOM 1516 C C . ASN A 1 203 ? -1.311 -6.010 -0.311 1.00 88.56 203 ASN A C 1
ATOM 1518 O O . ASN A 1 203 ? -0.479 -5.376 0.325 1.00 88.56 203 ASN A O 1
ATOM 1522 N N . GLU A 1 204 ? -2.608 -5.932 -0.061 1.00 85.38 204 GLU A N 1
ATOM 1523 C CA . GLU A 1 204 ? -3.194 -5.044 0.935 1.00 85.38 204 GLU A CA 1
ATOM 1524 C C . GLU A 1 204 ? -3.931 -5.817 2.008 1.00 85.38 204 GLU A C 1
ATOM 1526 O O . GLU A 1 204 ? -4.675 -6.767 1.737 1.00 85.38 204 GLU A O 1
ATOM 1531 N N . GLN A 1 205 ? -3.724 -5.379 3.242 1.00 81.62 205 GLN A N 1
ATOM 1532 C CA . GLN A 1 205 ? -4.252 -6.015 4.434 1.00 81.62 205 GLN A CA 1
ATOM 1533 C C . GLN A 1 205 ? -4.689 -4.930 5.426 1.00 81.62 205 GLN A C 1
ATOM 1535 O O . GLN A 1 205 ? -3.928 -4.553 6.317 1.00 81.62 205 GLN A O 1
ATOM 1540 N N . PRO A 1 206 ? -5.910 -4.383 5.293 1.00 76.12 206 PRO A N 1
ATOM 1541 C CA . PRO A 1 206 ? -6.522 -3.662 6.400 1.00 76.12 206 PRO A CA 1
ATOM 1542 C C . PRO A 1 206 ? -6.693 -4.620 7.578 1.00 76.12 206 PRO A C 1
ATOM 1544 O O . PRO A 1 206 ? -7.376 -5.641 7.455 1.00 76.12 206 PRO A O 1
ATOM 1547 N N . SER A 1 207 ? -6.078 -4.303 8.712 1.00 71.62 207 SER A N 1
ATOM 1548 C CA . SER A 1 207 ? -6.123 -5.145 9.894 1.00 71.62 207 SER A CA 1
ATOM 1549 C C . SER A 1 207 ? -7.094 -4.604 10.944 1.00 71.62 207 SER A C 1
ATOM 1551 O O . SER A 1 207 ? -7.521 -3.441 10.981 1.00 71.62 207 SER A O 1
ATOM 1553 N N . VAL A 1 208 ? -7.500 -5.533 11.797 1.00 64.62 208 VAL A N 1
ATOM 1554 C CA . VAL A 1 208 ? -8.318 -5.302 12.979 1.00 64.62 208 VAL A CA 1
ATOM 1555 C C . VAL A 1 208 ? -7.393 -5.513 14.176 1.00 64.62 208 VAL A C 1
ATOM 1557 O O . VAL A 1 208 ? -6.537 -6.395 14.095 1.00 64.62 208 VAL A O 1
ATOM 1560 N N . PRO A 1 209 ? -7.532 -4.766 15.292 1.00 57.84 209 PRO A N 1
ATOM 1561 C CA . PRO A 1 209 ? -6.617 -4.916 16.416 1.00 57.84 209 PRO A CA 1
ATOM 1562 C C . PRO A 1 209 ? -6.467 -6.382 16.823 1.00 57.84 209 PRO A C 1
ATOM 1564 O O . PRO A 1 209 ? -7.457 -7.044 17.148 1.00 57.84 209 PRO A O 1
ATOM 1567 N N . GLU A 1 210 ? -5.227 -6.869 16.845 1.00 56.16 210 GLU A N 1
ATOM 1568 C CA . GLU A 1 210 ? -4.917 -8.225 17.289 1.00 56.16 210 GLU A CA 1
ATOM 1569 C C . GLU A 1 210 ? -5.485 -8.456 18.703 1.00 56.16 210 GLU A C 1
ATOM 1571 O O . GLU A 1 210 ? -5.168 -7.682 19.619 1.00 56.16 210 GLU A O 1
ATOM 1576 N N . PRO A 1 211 ? -6.278 -9.518 18.956 1.00 52.12 211 PRO A N 1
ATOM 1577 C CA . PRO A 1 211 ? -6.882 -9.770 20.270 1.00 52.12 211 PRO A CA 1
ATOM 1578 C C . PRO A 1 211 ? -5.855 -9.851 21.411 1.00 52.12 211 PRO A C 1
ATOM 1580 O O . PRO A 1 211 ? -6.149 -9.532 22.566 1.00 52.12 211 PRO A O 1
ATOM 1583 N N . SER A 1 212 ? -4.627 -10.262 21.087 1.00 52.31 212 SER A N 1
ATOM 1584 C CA . SER A 1 212 ? -3.508 -10.390 22.023 1.00 52.31 212 SER A CA 1
ATOM 1585 C C . SER A 1 212 ? -3.030 -9.042 22.576 1.00 52.31 212 SER A C 1
ATOM 1587 O O . SER A 1 212 ? -2.666 -8.956 23.752 1.00 52.31 212 SER A O 1
ATOM 1589 N N . SER A 1 213 ? -3.097 -7.974 21.779 1.00 54.25 213 SER A N 1
ATOM 1590 C CA . SER A 1 213 ? -2.703 -6.625 22.199 1.00 54.25 213 SER A CA 1
ATOM 1591 C C . SER A 1 213 ? -3.645 -6.073 23.280 1.00 54.25 213 SER A C 1
ATOM 1593 O O . SER A 1 213 ? -3.193 -5.512 24.282 1.00 54.25 213 SER A O 1
ATOM 1595 N N . LEU A 1 214 ? -4.947 -6.363 23.168 1.00 58.38 214 LEU A N 1
ATOM 1596 C CA . LEU A 1 214 ? -5.952 -6.042 24.186 1.00 58.38 214 LEU A CA 1
ATOM 1597 C C . LEU A 1 214 ? -5.755 -6.851 25.475 1.00 58.38 214 LEU A C 1
ATOM 1599 O O . LEU A 1 214 ? -5.886 -6.301 26.571 1.00 58.38 214 LEU A O 1
ATOM 1603 N N . LEU A 1 215 ? -5.402 -8.137 25.364 1.00 59.72 215 LEU A N 1
ATOM 1604 C CA . LEU A 1 215 ? -5.115 -8.988 26.523 1.00 59.72 215 LEU A CA 1
ATOM 1605 C C . LEU A 1 215 ? -3.890 -8.478 27.301 1.00 59.72 215 LEU A C 1
ATOM 1607 O O . LEU A 1 215 ? -3.933 -8.380 28.527 1.00 59.72 215 LEU A O 1
ATOM 1611 N N . LEU A 1 216 ? -2.816 -8.105 26.599 1.00 65.31 216 LEU A N 1
ATOM 1612 C CA . LEU A 1 216 ? -1.596 -7.551 27.194 1.00 65.31 216 LEU A CA 1
ATOM 1613 C C . LEU A 1 216 ? -1.849 -6.198 27.869 1.00 65.31 216 LEU A C 1
ATOM 1615 O O . LEU A 1 216 ? -1.418 -5.998 29.007 1.00 65.31 216 LEU A O 1
ATOM 1619 N N . CYS A 1 217 ? -2.605 -5.301 27.231 1.00 64.81 217 CYS A N 1
ATOM 1620 C CA . CYS A 1 217 ? -3.043 -4.050 27.853 1.00 64.81 217 CYS A CA 1
ATOM 1621 C C . CYS A 1 217 ? -3.904 -4.300 29.101 1.00 64.81 217 CYS A C 1
ATOM 1623 O O . CYS A 1 217 ? -3.691 -3.667 30.139 1.00 64.81 217 CYS A O 1
ATOM 1625 N N . GLY A 1 218 ? -4.831 -5.260 29.040 1.00 68.25 218 GLY A N 1
ATOM 1626 C CA . GLY A 1 218 ? -5.644 -5.671 30.184 1.00 68.25 218 GLY A CA 1
ATOM 1627 C C . GLY A 1 218 ? -4.800 -6.200 31.347 1.00 68.25 218 GLY A C 1
ATOM 1628 O O . GLY A 1 218 ? -4.992 -5.790 32.493 1.00 68.25 218 GLY A O 1
ATOM 1629 N N . LEU A 1 219 ? -3.813 -7.052 31.065 1.00 78.31 219 LEU A N 1
ATOM 1630 C CA . LEU A 1 219 ? -2.892 -7.591 32.069 1.00 78.31 219 LEU A CA 1
ATOM 1631 C C . LEU A 1 219 ? -1.997 -6.507 32.679 1.00 78.31 219 LEU A C 1
ATOM 1633 O O . LEU A 1 219 ? -1.787 -6.507 33.893 1.00 78.31 219 LEU A O 1
ATOM 1637 N N . ALA A 1 220 ? -1.515 -5.556 31.879 1.00 67.25 220 ALA A N 1
ATOM 1638 C CA . ALA A 1 220 ? -0.723 -4.430 32.367 1.00 67.25 220 ALA A CA 1
ATOM 1639 C C . ALA A 1 220 ? -1.529 -3.541 33.333 1.00 67.25 220 ALA A C 1
ATOM 1641 O O . ALA A 1 220 ? -1.040 -3.186 34.409 1.00 67.25 220 ALA A O 1
ATOM 1642 N N . LEU A 1 221 ? -2.789 -3.240 32.998 1.00 78.50 221 LEU A N 1
ATOM 1643 C CA . LEU A 1 221 ? -3.692 -2.465 33.856 1.00 78.50 221 LEU A CA 1
ATOM 1644 C C . LEU A 1 221 ? -4.037 -3.205 35.155 1.00 78.50 221 LEU A C 1
ATOM 1646 O O . LEU A 1 221 ? -4.024 -2.604 36.232 1.00 78.50 221 LEU A O 1
ATOM 1650 N N . LEU A 1 222 ? -4.291 -4.515 35.080 1.00 80.00 222 LEU A N 1
ATOM 1651 C CA . LEU A 1 222 ? -4.519 -5.355 36.259 1.00 80.00 222 LEU A CA 1
ATOM 1652 C C . LEU A 1 222 ? -3.279 -5.422 37.158 1.00 80.00 222 LEU A C 1
ATOM 1654 O O . LEU A 1 222 ? -3.401 -5.300 38.379 1.00 80.00 222 LEU A O 1
ATOM 1658 N N . GLY A 1 223 ? -2.088 -5.548 36.569 1.00 76.81 223 GLY A N 1
ATOM 1659 C CA . GLY A 1 223 ? -0.816 -5.505 37.289 1.00 76.81 223 GLY A CA 1
AT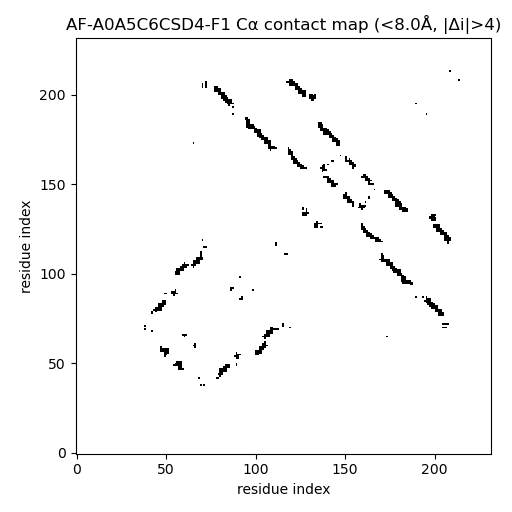OM 1660 C C . GLY A 1 223 ? -0.612 -4.180 38.027 1.00 76.81 223 GLY A C 1
ATOM 1661 O O . GLY A 1 223 ? -0.297 -4.178 39.219 1.00 76.81 223 GLY A O 1
ATOM 1662 N N . ALA A 1 224 ? -0.874 -3.051 37.365 1.00 74.75 224 ALA A N 1
ATOM 1663 C CA . ALA A 1 224 ? -0.782 -1.724 37.972 1.00 74.75 224 ALA A CA 1
ATOM 1664 C C . ALA A 1 224 ? -1.790 -1.530 39.123 1.00 74.75 224 ALA A C 1
ATOM 1666 O O . ALA A 1 224 ? -1.438 -1.002 40.181 1.00 74.75 224 ALA A O 1
ATOM 1667 N N . ALA A 1 225 ? -3.031 -1.998 38.959 1.00 76.69 225 ALA A N 1
ATOM 1668 C CA . ALA A 1 225 ? -4.056 -1.929 40.000 1.00 76.69 225 ALA A CA 1
ATOM 1669 C C . ALA A 1 225 ? -3.713 -2.801 41.222 1.00 76.69 225 ALA A C 1
ATOM 1671 O O . ALA A 1 225 ? -3.877 -2.361 42.364 1.00 76.69 225 ALA A O 1
ATOM 1672 N N . ALA A 1 226 ? -3.201 -4.015 40.996 1.00 77.94 226 ALA A N 1
ATOM 1673 C CA . ALA A 1 226 ? -2.755 -4.916 42.057 1.00 77.94 226 ALA A CA 1
ATOM 1674 C C . ALA A 1 226 ? -1.560 -4.337 42.831 1.00 77.94 226 ALA A C 1
ATOM 1676 O O . ALA A 1 226 ? -1.558 -4.356 44.063 1.00 77.94 226 ALA A O 1
ATOM 1677 N N . TYR A 1 227 ? -0.587 -3.754 42.125 1.00 81.00 227 TYR A N 1
ATOM 1678 C CA . TYR A 1 227 ? 0.551 -3.069 42.740 1.00 81.00 227 TYR A CA 1
ATOM 1679 C C . TYR A 1 227 ? 0.102 -1.900 43.622 1.00 81.00 227 TYR A C 1
ATOM 1681 O O . TYR A 1 227 ? 0.512 -1.801 44.778 1.00 81.00 227 TYR A O 1
ATOM 1689 N N . ARG A 1 228 ? -0.811 -1.058 43.121 1.00 76.06 228 ARG A N 1
ATOM 1690 C CA . ARG A 1 228 ? -1.352 0.081 43.874 1.00 76.06 228 ARG A CA 1
ATOM 1691 C C . ARG A 1 228 ? -2.075 -0.356 45.149 1.00 76.06 228 ARG A C 1
ATOM 1693 O O . ARG A 1 228 ? -1.855 0.239 46.200 1.00 76.06 228 ARG A O 1
ATOM 1700 N N . ARG A 1 229 ? -2.886 -1.420 45.085 1.00 75.44 229 ARG A N 1
ATOM 1701 C CA . ARG A 1 229 ? -3.557 -1.996 46.266 1.00 75.44 229 ARG A CA 1
ATOM 1702 C C . ARG A 1 229 ? -2.587 -2.528 47.314 1.00 75.44 229 ARG A C 1
ATOM 1704 O O . ARG A 1 229 ? -2.918 -2.489 48.486 1.00 75.44 229 ARG A O 1
ATOM 1711 N N . HIS A 1 230 ? -1.419 -3.022 46.914 1.00 71.38 230 HIS A N 1
ATOM 1712 C CA . HIS A 1 230 ? -0.412 -3.510 47.857 1.00 71.38 230 HIS A CA 1
ATOM 1713 C C . HIS A 1 230 ? 0.361 -2.366 48.545 1.00 71.38 230 HIS A C 1
ATOM 1715 O O . HIS A 1 230 ? 1.002 -2.576 49.572 1.00 71.38 230 HIS A O 1
ATOM 1721 N N . GLN A 1 231 ? 0.344 -1.159 47.977 1.00 71.56 231 GLN A N 1
ATOM 1722 C CA . GLN A 1 231 ? 0.981 0.019 48.573 1.00 71.56 231 GLN A CA 1
ATOM 1723 C C . GLN A 1 231 ? 0.060 0.826 49.498 1.00 71.56 231 GLN A C 1
ATOM 1725 O O . GLN A 1 231 ? 0.551 1.728 50.174 1.00 71.56 231 GLN A O 1
ATOM 1730 N N . SER A 1 232 ? -1.246 0.534 49.495 1.00 67.00 232 SER A N 1
ATOM 1731 C CA . SER A 1 232 ? -2.252 1.188 50.350 1.00 67.00 232 SER A CA 1
ATOM 1732 C C . SER A 1 232 ? -2.443 0.397 51.638 1.00 67.00 232 SER A C 1
ATOM 1734 O O . SER A 1 232 ? -2.634 1.039 52.691 1.00 67.00 232 SER A O 1
#

Organism: NCBI:txid2528003

Radius of gyration: 24.82 Å; Cα contacts (8 Å, |Δi|>4): 419; chains: 1; bounding box: 41×41×107 Å

Secondary structure (DSSP, 8-state):
----------THHHHHHHHHHHHTTS-----PPP-----SSPP---EEEB-SSSS-EEEES-SSSPEEE---TT--SPEEEEEEEETTTTT-TT--TT-EEEEEEEEEEPPPBTTB-PPEEEEEEEE-TTSTTGGGEEEEEEEEEETTEEEE-EE-TTSSEEEEEEEEEPTT-EEEEEEEEEE-SPP-PPPTT---EEEEEEEEE-----HHHHHHHHHHHHHHHHHHHHH-

Nearest PDB structures (foldseek):
  6m3y-assembly1_A  TM=4.515E-01  e=8.854E-01  Lacticaseibacillus rhamnosus
  6m48-assembly2_B  TM=4.400E-01  e=3.360E+00  Lacticaseibacillus rhamnosus GG
  6m48-assembly1_A  TM=4.405E-01  e=4.958E+00  Lacticaseibacillus rhamnosus GG
  4p8q-assembly1_B  TM=4.866E-01  e=6.546E+00  Homo sapiens
  5c97-assembly2_B  TM=3.165E-01  e=1.725E+00  Homo sapiens